Protein AF-A0A535B2F7-F1 (afdb_monomer)

Solvent-accessible surface area (backbone atoms only — not comparable to full-atom values): 10518 Å² total; per-residue (Å²): 105,46,78,44,81,42,53,58,69,93,53,62,68,63,47,52,52,52,48,38,56,46,30,74,76,33,59,31,40,34,35,66,44,34,78,45,77,69,38,25,54,51,41,33,74,76,68,76,35,71,44,61,59,60,69,60,51,52,50,50,28,62,76,38,64,30,47,74,40,91,43,72,63,56,47,48,53,49,51,50,45,62,70,77,48,76,85,54,90,53,54,21,34,39,40,38,29,45,58,66,70,63,46,49,54,51,46,51,55,34,44,77,69,72,36,36,61,53,72,52,54,70,68,48,30,52,60,46,44,76,78,54,78,56,89,94,52,38,56,45,45,52,29,30,38,73,40,76,80,36,69,73,51,32,53,50,50,53,49,53,50,68,68,35,94,70,41,38,44,78,50,76,48,86,53,79,79,84,69,78,69,81,72,78,127

Foldseek 3Di:
DAEDEEAADPDPVVVLVVLLVDLVVAAYEYEYFQQDPVRQVVSCVPVVHRRDHPVVVVVSCVVSVHHYDHDVVVRVVVVVCRVPHDPFPAQEEEEEEADVPVQVVVQVVSVVVVGHQAFFDPVLLVQLCVLAVDPPFDSGGNGHGPCLVPVVSVVSNVVSQVPTPRHRYYHYDHDDDPPDDDPDD

Nearest PDB structures (foldseek):
  8wzu-assembly1_A  TM=8.824E-01  e=8.480E-12  Nitrosopumilus maritimus SCM1
  4yb8-assembly1_A  TM=8.969E-01  e=1.048E-10  Candidatus Korarchaeum cryptofilum OPF8
  8wzu-assembly1_B  TM=8.816E-01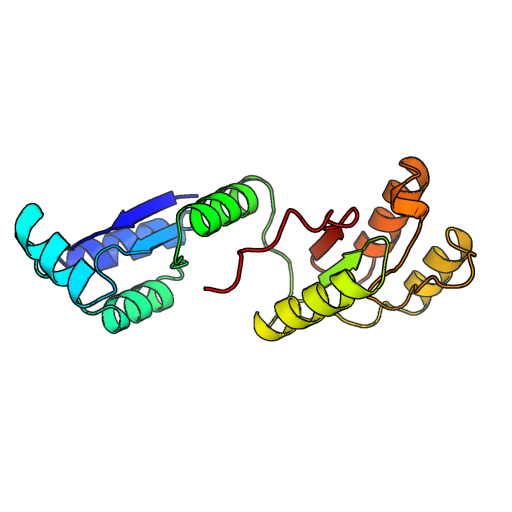  e=2.758E-10  Nitrosopumilus maritimus SCM1
  4yaj-assembly1_C  TM=8.903E-01  e=2.635E-09  Candidatus Korarchaeum cryptofilum OPF8
  7cm9-assembly2_D  TM=7.457E-01  e=4.104E-06  Psychrobacter sp.

Secondary structure (DSSP, 8-state):
-EEEEES--S-HHHHHHHHHHHHHHS-EEEEES--SHHHHHHHHHHH-S----HHHHHHHHHHHTPEEESSHHHHHHHHHHHHH-PPPSSSBEEEEESSHHHHHHHHHHHHHTT-B-PPPPHHHHHHHHHH---TT-B-SSSEE-GGGGSHHHHHHHHHHHHT-TT-SEEEEE------------

pLDDT: mean 88.32, std 14.02, range [34.91, 98.19]

Structure (mmCIF, N/CA/C/O backbone):
data_AF-A0A535B2F7-F1
#
_entry.id   AF-A0A535B2F7-F1
#
loop_
_atom_site.group_PDB
_atom_site.id
_atom_site.type_symbol
_atom_site.label_atom_id
_atom_site.label_alt_id
_atom_site.label_comp_id
_atom_site.label_asym_id
_atom_site.label_entity_id
_atom_site.label_seq_id
_atom_site.pdbx_PDB_ins_code
_atom_site.Cartn_x
_atom_site.Cartn_y
_atom_site.Cartn_z
_atom_site.occupancy
_atom_site.B_iso_or_equiv
_atom_site.auth_seq_id
_atom_site.auth_comp_id
_atom_site.auth_asym_id
_atom_site.auth_atom_id
_atom_site.pdbx_PDB_model_num
ATOM 1 N N . VAL A 1 1 ? -14.786 2.743 -0.921 1.00 95.94 1 VAL A N 1
ATOM 2 C CA . VAL A 1 1 ? -13.994 2.786 0.324 1.00 95.94 1 VAL A CA 1
ATOM 3 C C . VAL A 1 1 ? -14.823 3.403 1.445 1.00 95.94 1 VAL A C 1
ATOM 5 O O . VAL A 1 1 ? -15.702 4.209 1.148 1.00 95.94 1 VAL A O 1
ATOM 8 N N . ILE A 1 2 ? -14.605 2.977 2.687 1.00 97.88 2 ILE A N 1
ATOM 9 C CA . ILE A 1 2 ? -15.135 3.579 3.917 1.00 97.88 2 ILE A CA 1
ATOM 10 C C . ILE A 1 2 ? -13.925 3.900 4.796 1.00 97.88 2 ILE A C 1
ATOM 12 O O . ILE A 1 2 ? -13.150 2.997 5.094 1.00 97.88 2 ILE A O 1
ATOM 16 N N . CYS A 1 3 ? -13.774 5.154 5.211 1.00 98.12 3 CYS A N 1
ATOM 17 C CA . CYS A 1 3 ? -12.719 5.573 6.134 1.00 98.12 3 CYS A CA 1
ATOM 18 C C . CYS A 1 3 ? -13.352 6.035 7.446 1.00 98.12 3 CYS A C 1
ATOM 20 O O . CYS A 1 3 ? -14.329 6.786 7.419 1.00 98.12 3 CYS A O 1
ATOM 22 N N . ALA A 1 4 ? -12.818 5.594 8.583 1.00 97.19 4 ALA A N 1
ATOM 23 C CA . ALA A 1 4 ? -13.353 5.941 9.894 1.00 97.19 4 ALA A CA 1
ATOM 24 C C . ALA A 1 4 ? -12.240 6.264 10.894 1.00 97.19 4 ALA A C 1
ATOM 26 O O . ALA A 1 4 ? -11.307 5.485 11.074 1.00 97.19 4 ALA A O 1
ATOM 27 N N . TYR A 1 5 ? -12.385 7.381 11.601 1.00 96.06 5 TYR A N 1
ATOM 28 C CA . TYR A 1 5 ? -11.639 7.645 12.826 1.00 96.06 5 TYR A CA 1
ATOM 29 C C . TYR A 1 5 ? -12.471 7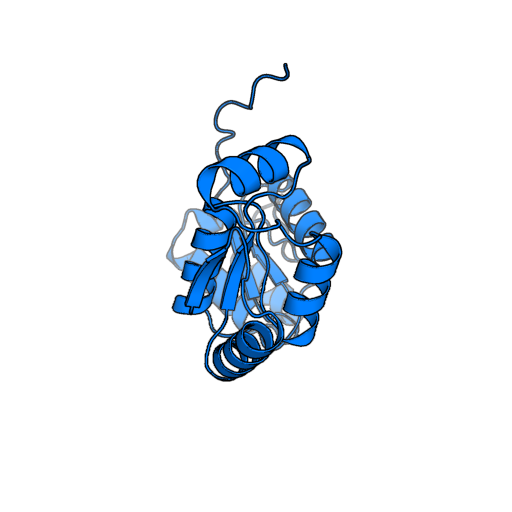.184 14.026 1.00 96.06 5 TYR A C 1
ATOM 31 O O . TYR A 1 5 ? -13.640 7.552 14.146 1.00 96.06 5 TYR A O 1
ATOM 39 N N . ILE A 1 6 ? -11.897 6.342 14.885 1.00 93.88 6 ILE A N 1
ATOM 40 C CA . ILE A 1 6 ? -12.621 5.693 15.984 1.00 93.88 6 ILE A CA 1
ATOM 41 C C . ILE A 1 6 ? -11.835 5.865 17.274 1.00 93.88 6 ILE A C 1
ATOM 43 O O . ILE A 1 6 ? -10.685 5.457 17.360 1.00 93.88 6 ILE A O 1
ATOM 47 N N . GLU A 1 7 ? -12.459 6.419 18.308 1.00 92.25 7 GLU A N 1
ATOM 48 C CA . GLU A 1 7 ? -11.824 6.607 19.621 1.00 92.25 7 GLU A CA 1
ATOM 49 C C . GLU A 1 7 ? -12.272 5.551 20.628 1.00 92.25 7 GLU A C 1
ATOM 51 O O . GLU A 1 7 ? -11.447 4.987 21.353 1.00 92.25 7 GLU A O 1
ATOM 56 N N . GLY A 1 8 ? -13.557 5.205 20.593 1.00 87.12 8 GLY A N 1
ATOM 57 C CA . GLY A 1 8 ? -14.168 4.217 21.467 1.00 87.12 8 GLY A CA 1
ATOM 58 C C . GLY A 1 8 ? -15.404 3.580 20.843 1.00 87.12 8 GLY A C 1
ATOM 59 O O . GLY A 1 8 ? -15.981 4.085 19.880 1.00 87.12 8 GLY A O 1
ATOM 60 N N . VAL A 1 9 ? -15.802 2.440 21.401 1.00 87.88 9 VAL A N 1
ATOM 61 C CA . VAL A 1 9 ? -16.940 1.639 20.944 1.00 87.88 9 VAL A CA 1
ATOM 62 C C . VAL A 1 9 ? -17.824 1.345 22.151 1.00 87.88 9 VAL A C 1
ATOM 64 O O . VAL A 1 9 ? -17.354 0.769 23.127 1.00 87.88 9 VAL A O 1
ATOM 67 N N . LYS A 1 10 ? -19.103 1.738 22.094 1.00 87.31 10 LYS A N 1
ATOM 68 C CA . LYS A 1 10 ? -20.065 1.495 23.186 1.00 87.31 10 LYS A CA 1
ATOM 69 C C . LYS A 1 10 ? -20.592 0.058 23.190 1.00 87.31 10 LYS A C 1
ATOM 71 O O . LYS A 1 10 ? -20.624 -0.580 24.233 1.00 87.31 10 LYS A O 1
ATOM 76 N N . ASP A 1 11 ? -20.987 -0.448 22.021 1.00 91.31 11 ASP A N 1
ATOM 77 C CA . ASP A 1 11 ? -21.477 -1.819 21.831 1.00 91.31 11 ASP A CA 1
ATOM 78 C C . ASP A 1 11 ? -20.538 -2.571 20.883 1.00 91.31 11 ASP A C 1
ATOM 80 O O . ASP A 1 11 ? -20.609 -2.428 19.659 1.00 91.31 11 ASP A O 1
ATOM 84 N N . GLY A 1 12 ? -19.635 -3.362 21.466 1.00 90.62 12 GLY A N 1
ATOM 85 C CA . GLY A 1 12 ? -18.620 -4.103 20.720 1.00 90.62 12 GLY A CA 1
ATOM 86 C C . GLY A 1 12 ? -19.199 -5.158 19.777 1.00 90.62 12 GLY A C 1
ATOM 87 O O . GLY A 1 12 ? -18.676 -5.342 18.679 1.00 90.62 12 GLY A O 1
ATOM 88 N N . ARG A 1 13 ? -20.301 -5.823 20.156 1.00 93.50 13 ARG A N 1
ATOM 89 C CA . ARG A 1 13 ? -20.915 -6.872 19.324 1.00 93.50 13 ARG A CA 1
ATOM 90 C C . ARG A 1 13 ? -21.558 -6.260 18.092 1.00 93.50 13 ARG A C 1
ATOM 92 O O . ARG A 1 13 ? -21.304 -6.721 16.982 1.00 93.50 13 ARG A O 1
ATOM 99 N N . ARG A 1 14 ? -22.351 -5.202 18.277 1.00 96.12 14 ARG A N 1
ATOM 100 C CA . ARG A 1 14 ? -22.970 -4.484 17.160 1.00 96.12 14 ARG A CA 1
ATOM 101 C C . ARG A 1 14 ? -21.916 -3.852 16.253 1.00 96.12 14 ARG A C 1
ATOM 103 O O . ARG A 1 14 ? -22.049 -3.925 15.036 1.00 96.12 14 ARG A O 1
ATOM 110 N N . PHE A 1 15 ? -20.859 -3.280 16.830 1.00 94.88 15 PHE A N 1
ATOM 111 C CA . PHE A 1 15 ? -19.757 -2.706 16.060 1.00 94.88 15 PHE A CA 1
ATOM 112 C C . PHE A 1 15 ? -19.028 -3.754 15.212 1.00 94.88 15 PHE A C 1
ATOM 114 O O . PHE A 1 15 ? -18.812 -3.523 14.026 1.00 94.88 15 PHE A O 1
ATOM 121 N N . PHE A 1 16 ? -18.721 -4.925 15.778 1.00 95.69 16 PHE A N 1
ATOM 122 C CA . PHE A 1 16 ? -18.125 -6.031 15.026 1.00 95.69 16 PHE A CA 1
ATOM 123 C C . PHE A 1 16 ? -19.001 -6.456 13.839 1.00 95.69 16 PHE A C 1
ATOM 125 O O . PHE A 1 16 ? -18.490 -6.622 12.733 1.00 95.69 16 PHE A O 1
ATOM 132 N N . GLN A 1 17 ? -20.319 -6.585 14.038 1.00 97.81 17 GLN A N 1
ATOM 133 C CA . GLN A 1 17 ? -21.243 -6.927 12.949 1.00 97.81 17 GLN A CA 1
ATOM 134 C C . GLN A 1 17 ? -21.257 -5.863 11.848 1.00 97.81 17 GLN A C 1
ATOM 136 O O . GLN A 1 17 ? -21.097 -6.204 10.678 1.00 97.81 17 GLN A O 1
ATOM 141 N N . ALA A 1 18 ? -21.348 -4.584 12.220 1.00 97.00 18 ALA A N 1
ATOM 142 C CA . ALA A 1 18 ? -21.337 -3.478 11.265 1.00 97.00 18 ALA A CA 1
ATOM 143 C C . ALA A 1 18 ? -20.022 -3.406 10.471 1.00 97.00 18 ALA A C 1
ATOM 145 O O . ALA A 1 18 ? -20.043 -3.251 9.253 1.00 97.00 18 ALA A O 1
ATOM 146 N N . MET A 1 19 ? -18.878 -3.569 11.142 1.00 97.12 19 MET A N 1
ATOM 147 C CA . MET A 1 19 ? -17.563 -3.617 10.496 1.00 97.12 19 MET A CA 1
ATOM 148 C C . MET A 1 19 ? -17.453 -4.794 9.523 1.00 97.12 19 MET A C 1
ATOM 150 O O . MET A 1 19 ? -16.967 -4.625 8.407 1.00 97.12 19 MET A O 1
ATOM 154 N N . ARG A 1 20 ? -17.950 -5.973 9.914 1.00 97.69 20 ARG A N 1
ATOM 155 C CA . ARG A 1 20 ? -17.962 -7.173 9.072 1.00 97.69 20 ARG A CA 1
ATOM 156 C C . ARG A 1 20 ? -18.837 -7.005 7.830 1.00 97.69 20 ARG A C 1
ATOM 158 O O . ARG A 1 20 ? -18.442 -7.425 6.748 1.00 97.69 20 ARG A O 1
ATOM 165 N N . GLU A 1 21 ? -20.017 -6.410 7.969 1.00 98.06 21 GLU A N 1
ATOM 166 C CA . GLU A 1 21 ? -20.905 -6.109 6.839 1.00 98.06 21 GLU A CA 1
ATOM 167 C C . GLU A 1 21 ? -20.294 -5.060 5.905 1.00 98.06 21 GLU A C 1
ATOM 169 O O . GLU A 1 21 ? -20.285 -5.246 4.688 1.00 98.06 21 GLU A O 1
ATOM 174 N N . ALA A 1 22 ? -19.712 -3.998 6.467 1.00 97.88 22 ALA A N 1
ATOM 175 C CA . ALA A 1 22 ? -19.042 -2.950 5.706 1.00 97.88 22 ALA A CA 1
ATOM 176 C C . ALA A 1 22 ? -17.859 -3.497 4.892 1.00 97.88 22 ALA A C 1
ATOM 178 O O . ALA A 1 22 ? -17.787 -3.248 3.688 1.00 97.88 22 ALA A O 1
ATOM 179 N N . ALA A 1 23 ? -16.983 -4.285 5.524 1.00 96.94 23 ALA A N 1
ATOM 180 C CA . ALA A 1 23 ? -15.783 -4.840 4.898 1.00 96.94 23 ALA A CA 1
ATOM 181 C C . ALA A 1 23 ? -16.085 -5.887 3.814 1.00 96.94 23 ALA A C 1
ATOM 183 O O . ALA A 1 23 ? -15.308 -6.050 2.878 1.00 96.94 23 ALA A O 1
ATOM 184 N N . ARG A 1 24 ? -17.247 -6.554 3.882 1.00 96.44 24 ARG A N 1
ATOM 185 C CA . ARG A 1 24 ? -17.738 -7.417 2.792 1.00 96.44 24 ARG A CA 1
ATOM 186 C C . ARG A 1 24 ? -18.166 -6.633 1.555 1.00 96.44 24 ARG A C 1
ATOM 188 O O . ARG A 1 24 ? -18.121 -7.175 0.457 1.00 96.44 24 ARG A O 1
ATOM 195 N N . ALA A 1 25 ? -18.620 -5.394 1.728 1.00 96.62 25 ALA A N 1
ATOM 196 C CA . ALA A 1 25 ? -19.140 -4.579 0.636 1.00 96.62 25 ALA A CA 1
ATOM 197 C C . ALA A 1 25 ? -18.081 -3.651 0.024 1.00 96.62 25 ALA A C 1
ATOM 199 O O . ALA A 1 25 ? -18.117 -3.378 -1.175 1.00 96.62 25 ALA A O 1
ATOM 200 N N . LYS A 1 26 ? -17.184 -3.092 0.844 1.00 96.12 26 LYS A N 1
ATOM 201 C CA . LYS A 1 26 ? -16.202 -2.074 0.442 1.00 96.12 26 LYS A CA 1
ATOM 202 C C . LYS A 1 26 ? -14.930 -2.205 1.286 1.00 96.12 26 LYS A C 1
ATOM 204 O O . LYS A 1 26 ? -15.039 -2.561 2.454 1.00 96.12 26 LYS A O 1
ATOM 209 N N . PRO A 1 27 ? -13.755 -1.797 0.771 1.00 96.69 27 PRO A N 1
ATOM 210 C CA . PRO A 1 27 ? -12.568 -1.631 1.606 1.00 96.69 27 PRO A CA 1
ATOM 211 C C . PRO A 1 27 ? -12.853 -0.680 2.773 1.00 96.69 27 PRO A C 1
ATOM 213 O O . PRO A 1 27 ? -13.403 0.410 2.555 1.00 96.69 27 PRO A O 1
ATOM 216 N N . VAL A 1 28 ? -12.492 -1.100 3.986 1.00 98.12 28 VAL A N 1
ATOM 217 C CA . VAL A 1 28 ? -12.661 -0.334 5.227 1.00 98.12 28 VAL A CA 1
ATOM 218 C C . VAL A 1 28 ? -11.285 0.019 5.781 1.00 98.12 28 VAL A C 1
ATOM 220 O O . VAL A 1 28 ? -10.482 -0.872 6.047 1.00 98.12 28 VAL A O 1
ATOM 223 N N . VAL A 1 29 ? -11.040 1.313 5.980 1.00 98.19 29 VAL A N 1
ATOM 224 C CA . VAL A 1 29 ? -9.812 1.858 6.566 1.00 98.19 29 VAL A CA 1
ATOM 225 C C . VAL A 1 29 ? -10.150 2.529 7.888 1.00 98.19 29 VAL A C 1
ATOM 227 O O . VAL A 1 29 ? -11.083 3.332 7.960 1.00 98.19 29 VAL A O 1
ATOM 230 N N . VAL A 1 30 ? -9.410 2.205 8.946 1.0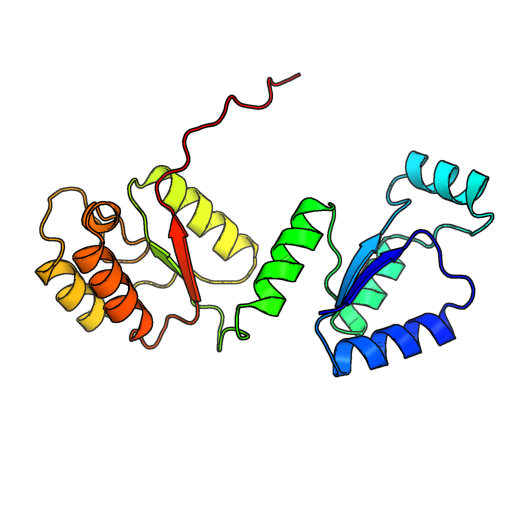0 97.56 30 VAL A N 1
ATOM 231 C CA . VAL A 1 30 ? -9.690 2.712 10.290 1.00 97.56 30 VAL A CA 1
ATOM 232 C C . VAL A 1 30 ? -8.463 3.344 10.926 1.00 97.56 30 VAL A C 1
ATOM 234 O O . VAL A 1 30 ? -7.432 2.696 11.089 1.00 97.56 30 VAL A O 1
ATOM 237 N N . LEU A 1 31 ? -8.612 4.583 11.384 1.00 96.56 31 LEU A N 1
ATOM 238 C CA . LEU A 1 31 ? -7.654 5.251 12.255 1.00 96.56 31 LEU A CA 1
ATOM 239 C C . LEU A 1 31 ? -8.152 5.182 13.705 1.00 96.56 31 LEU A C 1
ATOM 241 O O . LEU A 1 31 ? -9.177 5.766 14.053 1.00 96.56 31 LEU A O 1
ATOM 245 N N . LYS A 1 32 ? -7.433 4.460 14.569 1.00 94.44 32 LYS A N 1
ATOM 246 C CA . LYS A 1 32 ? -7.778 4.332 15.995 1.00 94.44 32 LYS A CA 1
ATOM 247 C C . LYS A 1 32 ? -7.164 5.482 16.800 1.00 94.44 32 LYS A C 1
ATOM 249 O O . LYS A 1 32 ? -5.943 5.599 16.868 1.00 94.44 32 LYS A O 1
ATOM 254 N N . GLY A 1 33 ? -7.995 6.284 17.459 1.00 92.62 33 GLY A N 1
ATOM 255 C CA . GLY A 1 33 ? -7.574 7.238 18.489 1.00 92.62 33 GLY A CA 1
ATOM 256 C C . GLY A 1 33 ? -7.272 6.545 19.821 1.00 92.62 33 GLY A C 1
ATOM 257 O O . GLY A 1 33 ? -7.696 5.415 20.051 1.00 92.62 33 GLY A O 1
ATOM 258 N N . GLY A 1 34 ? -6.535 7.191 20.727 1.00 90.81 34 GLY A N 1
ATOM 259 C CA . GLY A 1 34 ? -6.260 6.628 22.059 1.00 90.81 34 GLY A CA 1
ATOM 260 C C . GLY A 1 34 ? -5.386 5.366 22.056 1.00 90.81 34 GLY A C 1
ATOM 261 O O . GLY A 1 34 ? -5.715 4.380 22.702 1.00 90.81 34 GLY A O 1
ATOM 262 N N . ARG A 1 35 ? -4.297 5.378 21.281 1.00 89.69 35 ARG A N 1
ATOM 263 C CA . ARG A 1 35 ? -3.357 4.245 21.138 1.00 89.69 35 ARG A CA 1
ATOM 264 C C . ARG A 1 35 ? -2.279 4.190 22.217 1.00 89.69 35 ARG A C 1
ATOM 266 O O . ARG A 1 35 ? -1.678 3.149 22.443 1.00 89.69 35 ARG A O 1
ATOM 273 N N . THR A 1 36 ? -1.988 5.332 22.828 1.00 89.81 36 THR A N 1
ATOM 274 C CA . THR A 1 36 ? -0.966 5.484 23.867 1.00 89.81 36 THR A CA 1
ATOM 275 C C . THR A 1 36 ? -1.639 5.738 25.205 1.00 89.81 36 THR A C 1
ATOM 277 O O . THR A 1 36 ? -2.775 6.201 25.243 1.00 89.81 36 THR A O 1
ATOM 280 N N . ALA A 1 37 ? -0.930 5.533 26.316 1.00 88.75 37 ALA A N 1
ATOM 281 C CA . ALA A 1 37 ? -1.478 5.823 27.642 1.00 88.75 37 ALA A CA 1
ATOM 282 C C . ALA A 1 37 ? -1.999 7.270 27.763 1.00 88.75 37 ALA A C 1
ATOM 284 O O . ALA A 1 37 ? -3.056 7.503 28.347 1.00 88.75 37 ALA A O 1
ATOM 285 N N . ALA A 1 38 ? -1.288 8.244 27.183 1.00 91.94 38 ALA A N 1
ATOM 286 C CA . ALA A 1 38 ? -1.732 9.637 27.150 1.00 91.94 38 ALA A CA 1
ATOM 287 C C . ALA A 1 38 ? -2.987 9.826 26.286 1.00 91.94 38 ALA A C 1
ATOM 289 O O . ALA A 1 38 ? -3.943 10.458 26.734 1.00 91.94 38 ALA A O 1
ATOM 290 N N . GLY A 1 39 ? -3.017 9.230 25.091 1.00 91.38 39 GLY A N 1
ATOM 291 C CA . GLY A 1 39 ? -4.182 9.282 24.209 1.00 91.38 39 GLY A CA 1
ATOM 292 C C . GLY A 1 39 ? -5.412 8.612 24.822 1.00 91.38 39 GLY A C 1
ATOM 293 O O . GLY A 1 39 ? -6.505 9.153 24.731 1.00 91.38 39 GLY A O 1
ATOM 294 N N . THR A 1 40 ? -5.246 7.467 25.485 1.00 88.50 40 THR A N 1
ATOM 295 C CA . THR A 1 40 ? -6.321 6.768 26.200 1.00 88.50 40 THR A CA 1
ATOM 296 C C . THR A 1 40 ? -6.913 7.643 27.294 1.00 88.50 40 THR A C 1
ATOM 298 O O . THR A 1 40 ? -8.131 7.787 27.351 1.00 88.50 40 THR A O 1
ATOM 301 N N . ARG A 1 41 ? -6.074 8.286 28.122 1.00 89.31 41 ARG A N 1
ATOM 302 C CA . ARG A 1 41 ? -6.557 9.234 29.141 1.00 89.31 41 ARG A CA 1
ATOM 303 C C . ARG A 1 41 ? -7.338 10.386 28.516 1.00 89.31 41 ARG A C 1
ATOM 305 O O . ARG A 1 41 ? -8.393 10.737 29.033 1.00 89.31 41 ARG A O 1
ATOM 312 N N . ALA A 1 42 ? -6.841 10.939 27.409 1.00 89.94 42 ALA A N 1
ATOM 313 C CA . ALA A 1 42 ? -7.535 11.995 26.685 1.00 89.94 42 ALA A CA 1
ATOM 314 C C . ALA A 1 42 ? -8.895 11.509 26.165 1.00 89.94 42 ALA A C 1
ATOM 316 O O . ALA A 1 42 ? -9.900 12.145 26.447 1.00 89.94 42 ALA A O 1
ATOM 317 N N . VAL A 1 43 ? -8.960 10.362 25.479 1.00 88.38 43 VAL A N 1
ATOM 318 C CA . VAL A 1 43 ? -10.221 9.765 24.997 1.00 88.38 43 VAL A CA 1
ATOM 319 C C . VAL A 1 43 ? -11.208 9.552 26.141 1.00 88.38 43 VAL A C 1
ATOM 321 O O . VAL A 1 43 ? -12.370 9.938 26.022 1.00 88.38 43 VAL A O 1
ATOM 324 N N . MET A 1 44 ? -10.756 9.000 27.268 1.00 85.12 44 MET A N 1
ATOM 325 C CA . MET A 1 44 ? -11.611 8.776 28.434 1.00 85.12 44 MET A CA 1
ATOM 326 C C . MET A 1 44 ? -12.186 10.080 28.994 1.00 85.12 44 MET A C 1
ATOM 328 O O . MET A 1 44 ? -13.362 10.106 29.354 1.00 85.12 44 MET A O 1
ATOM 332 N N . SER A 1 45 ? -11.397 11.160 29.045 1.00 84.44 45 SER A N 1
ATOM 333 C CA . SER A 1 45 ? -11.850 12.430 29.621 1.00 84.44 45 SER A CA 1
ATOM 334 C C . SER A 1 45 ? -12.891 13.159 28.769 1.00 84.44 45 SER A C 1
ATOM 336 O O . SER A 1 45 ? -13.734 13.841 29.344 1.00 84.44 45 SER A O 1
ATOM 338 N N . HIS A 1 46 ? -12.867 13.021 27.435 1.00 87.25 46 HIS A N 1
ATOM 339 C CA . HIS A 1 46 ? -13.788 13.764 26.558 1.00 87.25 46 HIS A CA 1
ATOM 340 C C . HIS A 1 46 ? -14.901 12.923 25.919 1.00 87.25 46 HIS A C 1
ATOM 342 O O . HIS A 1 46 ? -15.957 13.464 25.604 1.00 87.25 46 HIS A O 1
ATOM 348 N N . THR A 1 47 ? -14.722 11.610 25.753 1.00 78.19 47 THR A N 1
ATOM 349 C CA . THR A 1 47 ? -15.773 10.737 25.188 1.00 78.19 47 THR A CA 1
ATOM 350 C C . THR A 1 47 ? -16.584 10.000 26.252 1.00 78.19 47 THR A C 1
ATOM 352 O O . THR A 1 47 ? -17.610 9.398 25.925 1.00 78.19 47 THR A O 1
ATOM 355 N N . ALA A 1 48 ? -16.105 9.986 27.505 1.00 71.62 48 ALA A N 1
ATOM 356 C CA . ALA A 1 48 ? -16.592 9.117 28.581 1.00 71.62 48 ALA A CA 1
ATOM 357 C C . ALA A 1 48 ? -16.672 7.626 28.181 1.00 71.62 48 ALA A C 1
ATOM 359 O O . ALA A 1 48 ? -17.426 6.851 28.770 1.00 71.62 48 ALA A O 1
ATOM 360 N N . SER A 1 49 ? -15.908 7.213 27.162 1.00 69.06 49 SER A N 1
ATOM 361 C CA . SER A 1 49 ? -15.813 5.826 26.719 1.00 69.06 49 SER A CA 1
ATOM 362 C C . SER A 1 49 ? -14.481 5.229 27.153 1.00 69.06 49 SER A C 1
ATOM 364 O O . SER A 1 49 ? -13.442 5.895 27.130 1.00 69.06 49 SER A O 1
ATOM 366 N N . LEU A 1 50 ? -14.505 3.962 27.569 1.00 64.31 50 LEU A N 1
ATOM 367 C CA . LEU A 1 50 ? -13.274 3.228 27.813 1.00 64.31 50 LEU A CA 1
ATOM 368 C C . LEU A 1 50 ? -12.589 3.018 26.461 1.00 64.31 50 LEU A C 1
ATOM 370 O O . LEU A 1 50 ? -13.145 2.354 25.580 1.00 64.31 50 LEU A O 1
ATOM 374 N N . ALA A 1 51 ? -11.394 3.583 26.285 1.00 65.38 51 ALA A N 1
ATOM 375 C CA . ALA A 1 51 ? -10.595 3.274 25.111 1.00 65.38 51 ALA A CA 1
ATOM 376 C C . ALA A 1 51 ? -10.237 1.782 25.183 1.00 65.38 51 ALA A C 1
ATOM 378 O O . ALA A 1 51 ? -9.474 1.358 26.051 1.00 65.38 51 ALA A O 1
ATOM 379 N N . GLY A 1 52 ? -10.847 0.977 24.312 1.00 72.50 52 GLY A N 1
ATOM 380 C CA . GLY A 1 52 ? -10.536 -0.446 24.215 1.00 72.50 52 GLY A CA 1
ATOM 381 C C . GLY A 1 52 ? -9.055 -0.663 23.897 1.00 72.50 52 GLY A C 1
ATOM 382 O O . GLY A 1 52 ? -8.427 0.195 23.270 1.00 72.50 52 GLY A O 1
ATOM 383 N N . SER A 1 53 ? -8.514 -1.807 24.326 1.00 82.38 53 SER A N 1
ATOM 384 C CA . SER A 1 53 ? -7.128 -2.194 24.036 1.00 82.38 53 SER A CA 1
ATOM 385 C C . SER A 1 53 ? -6.844 -2.125 22.533 1.00 82.38 53 SER A C 1
ATOM 387 O O . SER A 1 53 ? -7.660 -2.573 21.721 1.00 82.38 53 SER A O 1
ATOM 389 N N . LEU A 1 54 ? -5.676 -1.583 22.178 1.00 87.50 54 LEU A N 1
ATOM 390 C CA . LEU A 1 54 ? -5.217 -1.535 20.793 1.00 87.50 54 LEU A CA 1
ATOM 391 C C . LEU A 1 54 ? -5.114 -2.948 20.205 1.00 87.50 54 LEU A C 1
ATOM 393 O O . LEU A 1 54 ? -5.604 -3.171 19.107 1.00 87.50 54 LEU A O 1
ATOM 397 N N . ASP A 1 55 ? -4.618 -3.924 20.967 1.00 89.94 55 ASP A N 1
ATOM 398 C CA . ASP A 1 55 ? -4.460 -5.309 20.501 1.00 89.94 55 ASP A CA 1
ATOM 399 C C . ASP A 1 55 ? -5.800 -5.971 20.150 1.00 89.94 55 ASP A C 1
ATOM 401 O O . ASP A 1 55 ? -5.915 -6.719 19.174 1.00 89.94 55 ASP A O 1
ATOM 405 N N . VAL A 1 56 ? -6.846 -5.670 20.928 1.00 89.94 56 VAL A N 1
ATOM 406 C CA . VAL A 1 56 ? -8.211 -6.150 20.662 1.00 89.94 56 VAL A CA 1
ATOM 407 C C . VAL A 1 56 ? -8.756 -5.506 19.392 1.00 89.94 56 VAL A C 1
ATOM 409 O O . VAL A 1 56 ? -9.393 -6.177 18.580 1.00 89.94 56 VAL A O 1
ATOM 412 N N . PHE A 1 57 ? -8.490 -4.214 19.202 1.00 92.06 57 PHE A N 1
ATOM 413 C CA . PHE A 1 57 ? -8.913 -3.491 18.011 1.00 92.06 57 PHE A CA 1
ATOM 414 C C . PHE A 1 57 ? -8.200 -4.003 16.749 1.00 92.06 57 PHE A C 1
ATOM 416 O O . PHE A 1 57 ? -8.849 -4.242 15.734 1.00 92.06 57 PHE A O 1
ATOM 423 N N . ASP A 1 58 ? -6.894 -4.261 16.834 1.00 93.12 58 ASP A N 1
ATOM 424 C CA . ASP A 1 58 ? -6.085 -4.841 15.757 1.00 93.12 58 ASP A CA 1
ATOM 425 C C . ASP A 1 58 ? -6.580 -6.236 15.384 1.00 93.12 58 ASP A C 1
ATOM 427 O O . ASP A 1 58 ? -6.719 -6.563 14.205 1.00 93.12 58 ASP A O 1
ATOM 431 N N . SER A 1 59 ? -6.901 -7.048 16.392 1.00 94.50 59 SER A N 1
ATOM 432 C CA . SER A 1 59 ? -7.476 -8.379 16.195 1.00 94.50 59 SER A CA 1
ATOM 433 C C . SER A 1 59 ? -8.832 -8.306 15.491 1.00 94.50 59 SER A C 1
ATOM 435 O O . SER A 1 59 ? -9.059 -9.042 14.532 1.00 94.50 59 SER A O 1
ATOM 437 N N . LEU A 1 60 ? -9.703 -7.377 15.899 1.00 94.38 60 LEU A N 1
ATOM 438 C CA . LEU A 1 60 ? -10.989 -7.140 15.243 1.00 94.38 60 LEU A CA 1
ATOM 439 C C . LEU A 1 60 ? -10.804 -6.744 13.775 1.00 94.38 60 LEU A C 1
ATOM 441 O O . LEU A 1 60 ? -11.446 -7.339 12.914 1.00 94.38 60 LEU A O 1
ATOM 445 N N . CYS A 1 61 ? -9.920 -5.782 13.482 1.00 96.12 61 CYS A N 1
ATOM 446 C CA . CYS A 1 61 ? -9.629 -5.344 12.115 1.00 96.12 61 CYS A CA 1
ATOM 447 C C . CYS A 1 61 ? -9.174 -6.515 11.234 1.00 96.12 61 CYS A C 1
ATOM 449 O O . CYS A 1 61 ? -9.734 -6.708 10.155 1.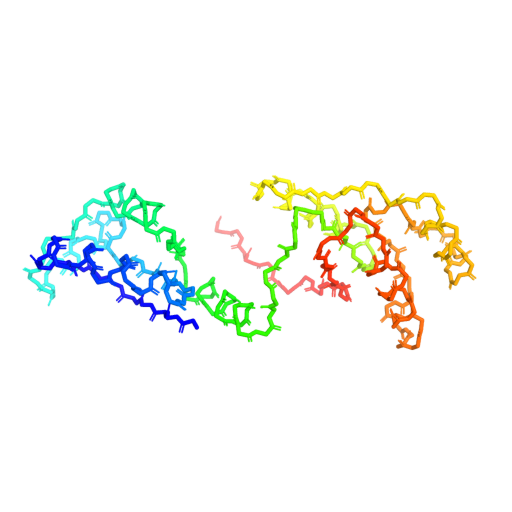00 96.12 61 CYS A O 1
ATOM 451 N N . ARG A 1 62 ? -8.248 -7.354 11.723 1.00 95.88 62 ARG A N 1
ATOM 452 C CA . ARG A 1 62 ? -7.798 -8.562 11.009 1.00 95.88 62 ARG A CA 1
ATOM 453 C C . ARG A 1 62 ? -8.938 -9.553 10.762 1.00 95.88 62 ARG A C 1
ATOM 455 O O . ARG A 1 62 ? -9.068 -10.060 9.654 1.00 95.88 62 ARG A O 1
ATOM 462 N N . GLN A 1 63 ? -9.796 -9.800 11.754 1.00 96.62 63 GLN A N 1
ATOM 463 C CA . GLN A 1 63 ? -10.923 -10.737 11.630 1.00 96.62 63 GLN A CA 1
ATOM 464 C C . GLN A 1 63 ? -11.960 -10.322 10.582 1.00 96.62 63 GLN A C 1
ATOM 466 O O . GLN A 1 63 ? -12.614 -11.185 9.996 1.00 96.62 63 GLN A O 1
ATOM 471 N N . VAL A 1 64 ? -12.150 -9.017 10.370 1.00 96.88 64 VAL A N 1
ATOM 472 C CA . VAL A 1 64 ? -13.125 -8.502 9.398 1.00 96.88 64 VAL A CA 1
ATOM 473 C C . VAL A 1 64 ? -12.498 -8.074 8.073 1.00 96.88 64 VAL A C 1
ATOM 475 O O . VAL A 1 64 ? -13.233 -7.629 7.201 1.00 96.88 64 VAL A O 1
ATOM 478 N N . ASN A 1 65 ? -11.179 -8.210 7.907 1.00 95.69 65 ASN A N 1
ATOM 479 C CA . ASN A 1 65 ? -10.430 -7.706 6.753 1.00 95.69 65 ASN A CA 1
ATOM 480 C C . ASN A 1 65 ? -10.547 -6.176 6.558 1.00 95.69 65 ASN A C 1
ATOM 482 O O . ASN A 1 65 ? -10.749 -5.679 5.451 1.00 95.69 65 ASN A O 1
ATOM 486 N N . ALA A 1 66 ? -10.452 -5.424 7.656 1.00 97.25 66 ALA A N 1
ATOM 487 C CA . ALA A 1 66 ? -10.323 -3.968 7.637 1.00 97.25 66 ALA A CA 1
ATOM 488 C C . ALA A 1 66 ? -8.861 -3.562 7.863 1.00 97.25 66 ALA A C 1
ATOM 490 O O . ALA A 1 66 ? -8.158 -4.167 8.674 1.00 97.25 66 ALA A O 1
ATOM 491 N N . VAL A 1 67 ? -8.419 -2.496 7.197 1.00 96.75 67 VAL A N 1
ATOM 492 C CA . VAL A 1 67 ? -7.046 -1.992 7.308 1.00 96.75 67 VAL A CA 1
ATOM 493 C C . VAL A 1 67 ? -6.983 -0.934 8.401 1.00 96.75 67 VAL A C 1
ATOM 495 O O . VAL A 1 67 ? -7.626 0.111 8.302 1.00 96.75 67 VAL A O 1
ATOM 498 N N . ARG A 1 68 ? -6.213 -1.187 9.462 1.00 96.31 68 ARG A N 1
ATOM 499 C CA . ARG A 1 68 ? -5.936 -0.166 10.475 1.00 96.31 68 ARG A CA 1
ATOM 500 C C . ARG A 1 68 ? -4.696 0.629 10.079 1.00 96.31 68 ARG A C 1
ATOM 502 O O . ARG A 1 68 ? -3.629 0.052 9.922 1.00 96.31 68 ARG A O 1
ATOM 509 N N . VAL A 1 69 ? -4.826 1.946 10.056 1.00 96.69 69 VAL A N 1
ATOM 510 C CA . VAL A 1 69 ? -3.731 2.889 9.795 1.00 96.69 69 VAL A CA 1
ATOM 511 C C . VAL A 1 69 ? -3.274 3.598 11.069 1.00 96.69 69 VAL A C 1
ATOM 513 O O . VAL A 1 69 ? -3.923 3.531 12.123 1.00 96.69 69 VAL A O 1
ATOM 516 N N . ASN A 1 70 ? -2.111 4.237 10.999 1.00 94.88 70 ASN A N 1
ATOM 517 C CA . ASN A 1 70 ? -1.478 4.948 12.107 1.00 94.88 70 ASN A CA 1
ATOM 518 C C . ASN A 1 70 ? -1.563 6.467 11.987 1.00 94.88 70 ASN A C 1
ATOM 520 O O . ASN A 1 70 ? -1.345 7.155 12.984 1.00 94.88 70 ASN A O 1
ATOM 524 N N . SER A 1 71 ? -1.910 6.979 10.811 1.00 96.19 71 SER A N 1
ATOM 525 C CA . SER A 1 71 ? -1.960 8.408 10.540 1.00 96.19 71 SER A CA 1
ATOM 526 C C . SER A 1 71 ? -3.108 8.764 9.594 1.00 96.19 71 SER A C 1
ATOM 528 O O . SER A 1 71 ? -3.761 7.895 9.008 1.00 96.19 71 SER A O 1
ATOM 530 N N . VAL A 1 72 ? -3.391 10.062 9.487 1.00 96.81 72 VAL A N 1
ATOM 531 C CA . VAL A 1 72 ? -4.383 10.571 8.531 1.00 96.81 72 VAL A CA 1
ATOM 532 C C . VAL A 1 72 ? -3.830 10.475 7.109 1.00 96.81 72 VAL A C 1
ATOM 534 O O . VAL A 1 72 ? -4.589 10.228 6.179 1.00 96.81 72 VAL A O 1
ATOM 537 N N . GLU A 1 73 ? -2.516 10.606 6.958 1.00 97.38 73 GLU A N 1
ATOM 538 C CA . GLU A 1 73 ? -1.777 10.465 5.709 1.00 97.38 73 GLU A CA 1
ATOM 539 C C . GLU A 1 73 ? -1.920 9.044 5.153 1.00 97.38 73 GLU A C 1
ATOM 541 O O . GLU A 1 73 ? -2.437 8.881 4.055 1.00 97.38 73 GLU A O 1
ATOM 546 N N . GLU A 1 74 ? -1.633 8.013 5.957 1.00 96.50 74 GLU A N 1
ATOM 547 C CA . GLU A 1 74 ? -1.843 6.611 5.562 1.00 96.50 74 GLU A CA 1
ATOM 548 C C . GLU A 1 74 ? -3.320 6.341 5.205 1.00 96.50 74 GLU A C 1
ATOM 550 O O . GLU A 1 74 ? -3.629 5.598 4.272 1.00 96.50 74 GLU A O 1
ATOM 555 N N . MET A 1 75 ? -4.262 6.956 5.937 1.00 97.94 75 MET A N 1
ATOM 556 C CA . MET A 1 75 ? -5.692 6.841 5.633 1.00 97.94 75 MET A CA 1
ATOM 557 C C . MET A 1 75 ? -6.038 7.449 4.270 1.00 97.94 75 MET A C 1
ATOM 559 O O . MET A 1 75 ? -6.861 6.889 3.542 1.00 97.94 75 MET A O 1
ATOM 563 N N . ALA A 1 76 ? -5.451 8.602 3.947 1.00 97.38 76 ALA A N 1
ATOM 564 C CA . ALA A 1 76 ? -5.654 9.290 2.682 1.00 97.38 76 ALA A CA 1
ATOM 565 C C . ALA A 1 76 ? -5.032 8.503 1.522 1.00 97.38 76 ALA A C 1
ATOM 567 O O . ALA A 1 76 ? -5.720 8.273 0.526 1.00 97.38 76 ALA A O 1
ATOM 568 N N . ASP A 1 77 ? -3.802 8.013 1.684 1.00 95.75 77 ASP A N 1
ATOM 569 C CA . ASP A 1 77 ? -3.099 7.203 0.684 1.00 95.75 77 ASP A CA 1
ATOM 570 C C . ASP A 1 77 ? -3.913 5.956 0.313 1.00 95.75 77 ASP A C 1
ATOM 572 O O . ASP A 1 77 ? -4.202 5.714 -0.863 1.00 95.75 77 ASP A O 1
ATOM 576 N N . LEU A 1 78 ? -4.406 5.216 1.313 1.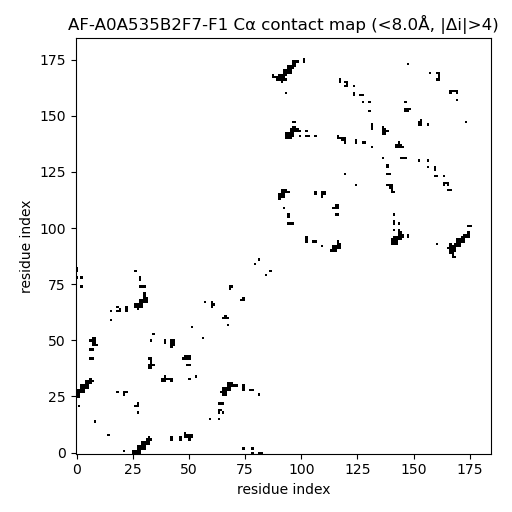00 96.25 78 LEU A N 1
ATOM 577 C CA . LEU A 1 78 ? -5.262 4.052 1.073 1.00 96.25 78 LEU A CA 1
ATOM 578 C C . LEU A 1 78 ? -6.624 4.419 0.479 1.00 96.25 78 LEU A C 1
ATOM 580 O O . LEU A 1 78 ? -7.172 3.655 -0.317 1.00 96.25 78 LEU A O 1
ATOM 584 N N . ALA A 1 79 ? -7.194 5.572 0.835 1.00 96.62 79 ALA A N 1
ATOM 585 C CA . ALA A 1 79 ? -8.448 6.022 0.239 1.00 96.62 79 ALA A CA 1
ATOM 586 C C . ALA A 1 79 ? -8.298 6.286 -1.267 1.00 96.62 79 ALA A C 1
ATOM 588 O O . ALA A 1 79 ? -9.191 5.917 -2.035 1.00 96.62 79 ALA A O 1
ATOM 589 N N . VAL A 1 80 ? -7.175 6.880 -1.690 1.00 96.38 80 VAL A N 1
ATOM 590 C CA . VAL A 1 80 ? -6.840 7.082 -3.106 1.00 96.38 80 VAL A CA 1
ATOM 591 C C . VAL A 1 80 ? -6.583 5.739 -3.787 1.00 96.38 80 VAL A C 1
ATOM 593 O O . VAL A 1 80 ? -7.220 5.457 -4.805 1.00 96.38 80 VAL A O 1
ATOM 596 N N . ALA A 1 81 ? -5.744 4.878 -3.201 1.00 94.44 81 ALA A N 1
ATOM 597 C CA . ALA A 1 81 ? -5.439 3.560 -3.754 1.00 94.44 81 ALA A CA 1
ATOM 598 C C . ALA A 1 81 ? -6.717 2.733 -3.975 1.00 94.44 81 ALA A C 1
ATOM 600 O O . ALA A 1 81 ? -7.011 2.332 -5.097 1.00 94.44 81 ALA A O 1
ATOM 601 N N . PHE A 1 82 ? -7.573 2.588 -2.958 1.00 94.94 82 PHE A N 1
ATOM 602 C CA . PHE A 1 82 ? -8.838 1.851 -3.083 1.00 94.94 82 PHE A CA 1
ATOM 603 C C . PHE A 1 82 ? -9.875 2.505 -4.001 1.00 94.94 82 PHE A C 1
ATOM 605 O O . PHE A 1 82 ? -10.880 1.871 -4.336 1.00 94.94 82 PHE A O 1
ATOM 612 N N . ARG A 1 83 ? -9.712 3.784 -4.356 1.00 95.00 83 ARG A N 1
ATOM 613 C CA . ARG A 1 83 ? -10.628 4.472 -5.269 1.00 95.00 83 ARG A CA 1
ATOM 614 C C . ARG A 1 83 ? -10.240 4.279 -6.729 1.00 95.00 83 ARG A C 1
ATOM 616 O O . ARG A 1 83 ? -11.146 4.154 -7.555 1.00 95.00 83 ARG A O 1
ATOM 623 N N . TYR A 1 84 ? -8.945 4.321 -7.023 1.00 94.56 84 TYR A N 1
ATOM 624 C CA . TYR A 1 84 ? -8.428 4.407 -8.389 1.00 94.56 84 TYR A CA 1
ATOM 625 C C . TYR A 1 84 ? -7.686 3.156 -8.852 1.00 94.56 84 TYR A C 1
ATOM 627 O O . TYR A 1 84 ? -7.495 2.990 -10.052 1.00 94.56 84 TYR A O 1
ATOM 635 N N . MET A 1 85 ? -7.300 2.270 -7.936 1.00 91.31 85 MET A N 1
ATOM 636 C CA . MET A 1 85 ? -6.625 1.020 -8.263 1.00 91.31 85 MET A CA 1
ATOM 637 C C . MET A 1 85 ? -7.578 -0.159 -8.089 1.00 91.31 85 MET A C 1
ATOM 639 O O . MET A 1 85 ? -8.397 -0.203 -7.167 1.00 91.31 85 MET A O 1
ATOM 643 N N . SER A 1 86 ? -7.452 -1.130 -8.988 1.00 88.94 86 SER A N 1
ATOM 644 C CA . SER A 1 86 ? -8.012 -2.462 -8.764 1.00 88.94 86 SER A CA 1
ATOM 645 C C . SER A 1 86 ? -7.108 -3.231 -7.805 1.00 88.94 86 SER A C 1
ATOM 647 O O . SER A 1 86 ? -5.926 -2.910 -7.677 1.00 88.94 86 SER A O 1
ATOM 649 N N . ALA A 1 87 ? -7.654 -4.242 -7.128 1.00 88.62 87 ALA A N 1
ATOM 650 C CA . ALA A 1 87 ? -6.826 -5.144 -6.337 1.00 88.62 87 ALA A CA 1
ATOM 651 C C . ALA A 1 87 ? -5.801 -5.833 -7.262 1.00 88.62 87 ALA A C 1
ATOM 653 O O . ALA A 1 87 ? -6.223 -6.377 -8.288 1.00 88.62 87 ALA A O 1
ATOM 654 N N . PRO A 1 88 ? -4.496 -5.806 -6.931 1.00 91.12 88 PRO A N 1
ATOM 655 C CA . PRO A 1 88 ? -3.494 -6.581 -7.654 1.00 91.12 88 PRO A CA 1
ATOM 656 C C . PRO A 1 88 ? -3.865 -8.068 -7.662 1.00 91.12 88 PRO A C 1
ATOM 658 O O . PRO A 1 88 ? -4.434 -8.573 -6.690 1.00 91.12 88 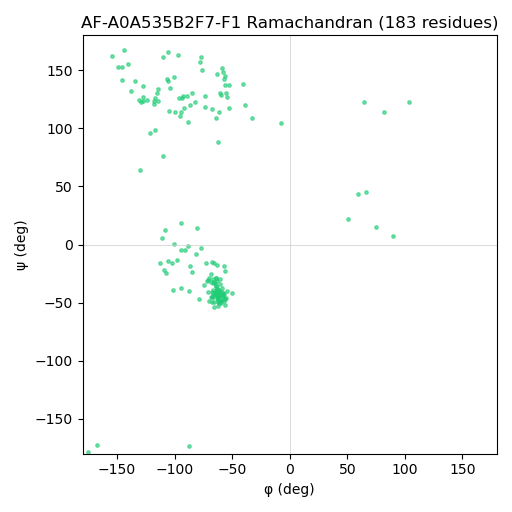PRO A O 1
ATOM 661 N N . ALA A 1 89 ? -3.556 -8.768 -8.754 1.00 92.62 89 ALA A N 1
ATOM 662 C CA . ALA A 1 89 ? -3.833 -10.202 -8.874 1.00 92.62 89 ALA A CA 1
ATOM 663 C C . ALA A 1 89 ? -2.893 -11.062 -8.005 1.00 92.62 89 ALA A C 1
ATOM 665 O O . ALA A 1 89 ? -3.204 -12.219 -7.712 1.00 92.62 89 ALA A O 1
ATOM 666 N N . GLY A 1 90 ? -1.793 -10.472 -7.542 1.00 95.88 90 GLY A N 1
ATOM 667 C CA . GLY A 1 90 ? -0.744 -11.124 -6.779 1.00 95.88 90 GLY A CA 1
ATOM 668 C C . GLY A 1 90 ? 0.228 -10.123 -6.136 1.00 95.88 90 GLY A C 1
ATOM 669 O O . GLY A 1 90 ? -0.036 -8.917 -6.116 1.00 95.88 90 GLY A O 1
ATOM 670 N N . PRO A 1 91 ? 1.325 -10.627 -5.544 1.00 96.94 91 PRO A N 1
ATOM 671 C CA . PRO A 1 91 ? 2.275 -9.831 -4.770 1.00 96.94 91 PRO A CA 1
ATOM 672 C C . PRO A 1 91 ? 3.415 -9.210 -5.595 1.00 96.94 91 PRO A C 1
ATOM 674 O O . PRO A 1 91 ? 4.269 -8.547 -5.008 1.00 96.94 91 PRO A O 1
ATOM 677 N N . GLY A 1 92 ? 3.486 -9.451 -6.908 1.00 97.94 92 GLY A N 1
ATOM 678 C CA . GLY A 1 92 ? 4.602 -9.024 -7.749 1.00 97.94 92 GLY A CA 1
ATOM 679 C C . GLY A 1 92 ? 4.598 -7.525 -8.017 1.00 97.94 92 GLY A C 1
ATOM 680 O O . GLY A 1 92 ? 3.686 -7.003 -8.655 1.00 97.94 92 GLY A O 1
ATOM 681 N N . VAL A 1 93 ? 5.638 -6.817 -7.579 1.00 98.00 93 VAL A N 1
ATOM 682 C CA . VAL A 1 93 ? 5.780 -5.372 -7.783 1.00 98.00 93 VAL A CA 1
ATOM 683 C C . VAL A 1 93 ? 7.007 -5.066 -8.634 1.00 98.00 93 VAL A C 1
ATOM 685 O O . VAL A 1 93 ? 8.131 -5.451 -8.312 1.00 98.00 93 VAL A O 1
ATOM 688 N N . ALA A 1 94 ? 6.803 -4.320 -9.717 1.00 97.06 94 ALA A N 1
ATOM 689 C CA . ALA A 1 94 ? 7.892 -3.714 -10.470 1.00 97.06 94 ALA A CA 1
ATOM 690 C C . ALA A 1 94 ? 8.163 -2.299 -9.961 1.00 97.06 94 ALA A C 1
ATOM 692 O O . ALA A 1 94 ? 7.255 -1.470 -9.927 1.00 97.06 94 ALA A O 1
ATOM 693 N N . VAL A 1 95 ? 9.415 -1.999 -9.623 1.00 95.62 95 VAL A N 1
ATOM 694 C CA . VAL A 1 95 ? 9.856 -0.641 -9.286 1.00 95.62 95 VAL A CA 1
ATOM 695 C C . VAL A 1 95 ? 10.465 0.001 -10.527 1.00 95.62 95 VAL A C 1
ATOM 697 O O . VAL A 1 95 ? 11.383 -0.556 -11.123 1.00 95.62 95 VAL A O 1
ATOM 700 N N . VAL A 1 96 ? 9.976 1.179 -10.911 1.00 93.56 96 VAL A N 1
ATOM 701 C CA . VAL A 1 96 ? 10.438 1.935 -12.083 1.00 93.56 96 VAL A CA 1
ATOM 702 C C . VAL A 1 96 ? 10.795 3.350 -11.661 1.00 93.56 96 VAL A C 1
ATOM 704 O O . VAL A 1 96 ? 9.951 4.079 -11.144 1.00 93.56 96 VAL A O 1
ATOM 707 N N . GLY A 1 97 ? 12.025 3.775 -11.917 1.00 89.38 97 GLY A N 1
ATOM 708 C CA . GLY A 1 97 ? 12.417 5.150 -11.639 1.00 89.38 97 GLY A CA 1
ATOM 709 C C . GLY A 1 97 ? 13.820 5.491 -12.108 1.00 89.38 97 GLY A C 1
ATOM 710 O O . GLY A 1 97 ? 14.506 4.661 -12.697 1.00 89.38 97 GLY A O 1
ATOM 711 N N . GLY A 1 98 ? 14.229 6.731 -11.854 1.00 80.88 98 GLY A N 1
ATOM 712 C CA . GLY A 1 98 ? 15.569 7.224 -12.161 1.00 80.88 98 GLY A CA 1
ATOM 713 C C . GLY A 1 98 ? 16.394 7.340 -10.886 1.00 80.88 98 GLY A C 1
ATOM 714 O O . GLY A 1 98 ? 16.077 8.158 -10.020 1.00 80.88 98 GLY A O 1
ATOM 715 N N . GLY A 1 99 ? 17.450 6.534 -10.775 1.00 74.69 99 GLY A N 1
ATOM 716 C CA . GLY A 1 99 ? 18.390 6.544 -9.654 1.00 74.69 99 GLY A CA 1
ATOM 717 C C . GLY A 1 99 ? 18.196 5.393 -8.660 1.00 74.69 99 GLY A C 1
ATOM 718 O O . GLY A 1 99 ? 17.148 5.247 -8.029 1.00 74.69 99 GLY A O 1
ATOM 719 N N . GLY A 1 100 ? 19.263 4.614 -8.459 1.00 75.44 100 GLY A N 1
ATOM 720 C CA . GLY A 1 100 ? 19.239 3.368 -7.686 1.00 75.44 100 GLY A CA 1
ATOM 721 C C . GLY A 1 100 ? 18.910 3.477 -6.191 1.00 75.44 100 GLY A C 1
ATOM 722 O O . GLY A 1 100 ? 18.337 2.543 -5.646 1.00 75.44 100 GLY A O 1
ATOM 723 N N . GLY A 1 101 ? 19.210 4.592 -5.512 1.00 84.94 101 GLY A N 1
ATOM 724 C CA . GLY A 1 101 ? 19.020 4.698 -4.054 1.00 84.94 101 GLY A CA 1
ATOM 725 C C . GLY A 1 101 ? 17.562 4.528 -3.607 1.00 84.94 101 GLY A C 1
ATOM 726 O O . GLY A 1 101 ? 17.274 3.731 -2.722 1.00 84.94 101 GLY A O 1
ATOM 727 N N . PHE A 1 102 ? 16.625 5.227 -4.254 1.00 84.94 102 PHE A N 1
ATOM 728 C CA . PHE A 1 102 ? 15.192 5.103 -3.950 1.00 84.94 102 PHE A CA 1
ATOM 729 C C . PHE A 1 102 ? 14.626 3.749 -4.352 1.00 84.94 102 PHE A C 1
ATOM 731 O O . PHE A 1 102 ? 13.735 3.234 -3.688 1.00 84.94 102 PHE A O 1
ATOM 738 N N . SER A 1 103 ? 15.161 3.171 -5.421 1.00 90.06 103 SER A N 1
ATOM 739 C CA . SER A 1 103 ? 14.781 1.840 -5.864 1.00 90.06 103 SER A CA 1
ATOM 740 C C . SER A 1 103 ? 15.175 0.757 -4.855 1.00 90.06 103 SER A C 1
ATOM 742 O O . SER A 1 103 ? 14.435 -0.210 -4.715 1.00 90.06 103 SER A O 1
ATOM 744 N N . VAL A 1 104 ? 16.283 0.938 -4.122 1.00 91.12 104 VAL A N 1
ATOM 745 C CA . VAL A 1 104 ? 16.652 0.069 -2.990 1.00 91.12 104 VAL A CA 1
ATOM 746 C C . VAL A 1 104 ? 15.637 0.214 -1.858 1.00 91.12 104 VAL A C 1
ATOM 748 O O . VAL A 1 104 ? 15.018 -0.774 -1.492 1.00 91.12 104 VAL A O 1
ATOM 751 N N . PHE A 1 105 ? 15.377 1.440 -1.387 1.00 91.75 105 P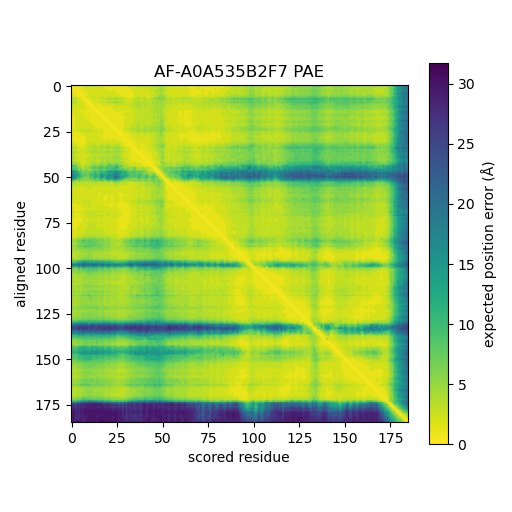HE A N 1
ATOM 752 C CA . PHE A 1 105 ? 14.387 1.669 -0.323 1.00 91.75 105 PHE A CA 1
ATOM 753 C C . PHE A 1 105 ? 12.996 1.135 -0.680 1.00 91.75 105 PHE A C 1
ATOM 755 O O . PHE A 1 105 ? 12.337 0.526 0.151 1.00 91.75 105 PHE A O 1
ATOM 762 N N . ALA A 1 106 ? 12.545 1.351 -1.916 1.00 92.94 106 ALA A N 1
ATOM 763 C CA . ALA A 1 106 ? 11.263 0.834 -2.371 1.00 92.94 106 ALA A CA 1
ATOM 764 C C . ALA A 1 106 ? 11.242 -0.700 -2.370 1.00 92.94 106 ALA A C 1
ATOM 766 O O . ALA A 1 106 ? 10.242 -1.281 -1.969 1.00 92.94 106 ALA A O 1
ATOM 767 N N . ALA A 1 107 ? 12.324 -1.353 -2.806 1.00 93.56 107 ALA A N 1
ATOM 768 C CA . ALA A 1 107 ? 12.418 -2.808 -2.783 1.00 93.56 107 ALA A CA 1
ATOM 769 C C . ALA A 1 107 ? 12.394 -3.368 -1.350 1.00 93.56 107 ALA A C 1
ATOM 771 O O . ALA A 1 107 ? 11.689 -4.348 -1.123 1.00 93.56 107 ALA A O 1
ATOM 772 N N . ASP A 1 108 ? 13.086 -2.723 -0.405 1.00 94.94 108 ASP A N 1
ATOM 773 C CA . ASP A 1 108 ? 13.073 -3.106 1.013 1.00 94.94 108 ASP A CA 1
ATOM 774 C C . ASP A 1 108 ? 11.652 -2.986 1.605 1.00 94.94 108 ASP A C 1
ATOM 776 O O . ASP A 1 108 ? 11.133 -3.944 2.170 1.00 94.94 108 ASP A O 1
ATOM 780 N N . GLU A 1 109 ? 10.968 -1.854 1.394 1.00 95.00 109 GLU A N 1
ATOM 781 C CA . GLU A 1 109 ? 9.595 -1.636 1.889 1.00 95.00 109 GLU A CA 1
ATOM 782 C C . GLU A 1 109 ? 8.568 -2.591 1.249 1.00 95.00 109 GLU A C 1
ATOM 784 O O . GLU A 1 109 ? 7.597 -2.993 1.891 1.00 95.00 109 GLU A O 1
ATOM 789 N N . ILE A 1 110 ? 8.763 -2.971 -0.020 1.00 95.50 110 ILE A N 1
ATOM 790 C CA . ILE A 1 110 ? 7.933 -3.977 -0.704 1.00 95.50 110 ILE A CA 1
ATOM 791 C C . ILE A 1 110 ? 8.075 -5.338 -0.009 1.00 95.50 110 ILE A C 1
ATOM 793 O O . ILE A 1 110 ? 7.062 -5.995 0.243 1.00 95.50 110 ILE A O 1
ATOM 797 N N . ASP A 1 111 ? 9.304 -5.752 0.305 1.00 94.25 111 ASP A N 1
ATOM 798 C CA . ASP A 1 111 ? 9.574 -7.035 0.964 1.00 94.25 111 ASP A CA 1
ATOM 799 C C . ASP A 1 111 ? 9.038 -7.045 2.407 1.00 94.25 111 ASP A C 1
ATOM 801 O O . ASP A 1 111 ? 8.307 -7.960 2.793 1.00 94.25 111 ASP A O 1
ATOM 805 N N . ASP A 1 112 ? 9.272 -5.969 3.169 1.00 95.31 112 ASP A N 1
ATOM 806 C CA . ASP A 1 112 ? 8.749 -5.792 4.532 1.00 95.31 112 ASP A CA 1
ATOM 807 C C . ASP A 1 112 ? 7.207 -5.801 4.582 1.00 95.31 112 ASP A C 1
ATOM 809 O O . ASP A 1 112 ? 6.602 -6.245 5.565 1.00 95.31 112 ASP A O 1
ATOM 813 N N . ALA A 1 113 ? 6.546 -5.358 3.506 1.00 91.69 113 ALA A N 1
ATOM 814 C CA . ALA A 1 113 ? 5.093 -5.416 3.356 1.00 91.69 113 ALA A CA 1
ATOM 815 C C . ALA A 1 113 ? 4.556 -6.816 2.987 1.00 91.69 113 ALA A C 1
ATOM 817 O O . ALA A 1 113 ? 3.337 -6.997 2.894 1.00 91.69 113 ALA A O 1
ATOM 818 N N . GLY A 1 114 ? 5.427 -7.810 2.776 1.00 94.06 114 GLY A N 1
ATOM 819 C CA . GLY A 1 114 ? 5.061 -9.161 2.338 1.00 94.06 114 GLY A CA 1
ATOM 820 C C . GLY A 1 114 ? 4.679 -9.257 0.857 1.00 94.06 114 GLY A C 1
ATOM 821 O O . GLY A 1 114 ? 4.057 -10.241 0.443 1.00 94.06 114 GLY A O 1
ATOM 822 N N . LEU A 1 115 ? 5.013 -8.233 0.069 1.00 96.25 115 LEU A N 1
ATOM 823 C CA . LEU A 1 115 ? 4.987 -8.273 -1.392 1.00 96.25 115 LEU A CA 1
ATOM 824 C C . LEU A 1 115 ? 6.343 -8.798 -1.893 1.00 96.25 115 LEU A C 1
ATOM 826 O O . LEU A 1 115 ? 7.171 -9.246 -1.106 1.00 96.25 115 LEU A O 1
ATOM 830 N N . ASN A 1 116 ? 6.586 -8.798 -3.202 1.00 96.62 116 ASN A N 1
ATOM 831 C CA . ASN A 1 116 ? 7.920 -9.096 -3.714 1.00 96.62 116 ASN A CA 1
ATOM 832 C C . ASN A 1 116 ? 8.304 -8.209 -4.898 1.00 96.62 116 ASN A C 1
ATOM 834 O O . ASN A 1 116 ? 7.455 -7.690 -5.618 1.00 96.62 116 ASN A O 1
ATOM 838 N N . CYS A 1 117 ? 9.613 -8.045 -5.087 1.00 96.62 117 CYS A N 1
ATOM 839 C CA . CYS A 1 117 ? 10.219 -7.323 -6.203 1.00 96.62 117 CYS A CA 1
ATOM 840 C C . CYS A 1 117 ? 10.920 -8.343 -7.122 1.00 96.62 117 CYS A C 1
ATOM 842 O O . CYS A 1 117 ? 12.137 -8.534 -7.029 1.00 96.62 117 CYS A O 1
ATOM 844 N N . PRO A 1 118 ? 10.170 -9.108 -7.943 1.00 97.06 118 PRO A N 1
ATOM 845 C CA . PRO A 1 118 ? 10.723 -10.264 -8.627 1.00 97.06 118 PRO A CA 1
ATOM 846 C C . PRO A 1 118 ? 11.578 -9.825 -9.812 1.00 97.06 118 PRO A C 1
ATOM 848 O O . PRO A 1 118 ? 11.298 -8.818 -10.466 1.00 97.06 118 PRO A O 1
ATOM 851 N N . VAL A 1 119 ? 12.595 -10.625 -10.136 1.00 97.25 119 VAL A N 1
ATOM 852 C CA . VAL A 1 119 ? 13.384 -10.409 -11.353 1.00 97.25 119 VAL A CA 1
ATOM 853 C C . VAL A 1 119 ? 12.463 -10.506 -12.570 1.00 97.25 119 VAL A C 1
ATOM 855 O O . VAL A 1 119 ? 11.711 -11.474 -12.706 1.00 97.25 119 VAL A O 1
ATOM 858 N N . LEU A 1 120 ? 12.534 -9.525 -13.470 1.00 97.50 120 LEU A N 1
ATOM 859 C CA . LEU A 1 120 ? 11.705 -9.511 -14.674 1.00 97.50 120 LEU A CA 1
ATOM 860 C C . LEU A 1 120 ? 12.019 -10.706 -15.589 1.00 97.50 120 LEU A C 1
ATOM 862 O O . LEU A 1 120 ? 13.180 -11.116 -15.691 1.00 97.50 120 LEU A O 1
ATOM 866 N N . PRO A 1 121 ? 11.027 -11.244 -16.313 1.00 97.50 121 PRO A N 1
ATOM 867 C CA . PRO A 1 121 ? 11.228 -12.299 -17.294 1.00 97.50 121 PRO A CA 1
ATOM 868 C C . PRO A 1 121 ? 12.224 -11.883 -18.385 1.00 97.50 121 PRO A C 1
ATOM 870 O O . PRO A 1 121 ? 12.321 -10.713 -18.757 1.00 97.50 121 PRO A O 1
ATOM 873 N N . GLN A 1 122 ? 12.988 -12.836 -18.929 1.00 96.12 122 GLN A N 1
ATOM 874 C CA . GLN A 1 122 ? 14.053 -12.524 -19.898 1.00 96.12 122 GLN A CA 1
ATOM 875 C C . GLN A 1 122 ? 13.536 -11.841 -21.174 1.00 96.12 122 GLN A C 1
ATOM 877 O O . GLN A 1 122 ? 14.236 -11.020 -21.760 1.00 96.12 122 GLN A O 1
ATOM 882 N N . ASN A 1 123 ? 12.330 -12.183 -21.632 1.00 96.00 123 ASN A N 1
ATOM 883 C CA . ASN A 1 123 ? 11.655 -11.498 -22.740 1.00 96.00 123 ASN A CA 1
ATOM 884 C C . ASN A 1 123 ? 11.368 -10.028 -22.404 1.00 96.00 123 ASN A C 1
ATOM 886 O O . ASN A 1 123 ? 11.688 -9.167 -23.219 1.00 96.00 123 ASN A O 1
ATOM 890 N N . THR A 1 124 ? 10.862 -9.736 -21.204 1.00 96.56 124 THR A N 1
ATOM 891 C CA . THR A 1 124 ? 10.633 -8.364 -20.730 1.00 96.56 124 THR A CA 1
ATOM 892 C C . THR A 1 124 ? 11.944 -7.588 -20.633 1.00 96.56 124 THR A C 1
ATOM 894 O O . THR A 1 124 ? 12.036 -6.475 -21.142 1.00 96.56 124 THR A O 1
ATOM 897 N N . GLN A 1 125 ? 12.996 -8.191 -20.064 1.00 95.06 125 GLN A N 1
ATOM 898 C CA . GLN A 1 125 ? 14.322 -7.565 -19.993 1.00 95.06 125 GLN A CA 1
ATOM 899 C C . GLN A 1 125 ? 14.863 -7.211 -21.385 1.00 95.06 125 GLN A C 1
ATOM 901 O O . GLN A 1 125 ? 15.360 -6.105 -21.578 1.00 95.06 125 GLN A O 1
ATOM 906 N N . ARG A 1 126 ? 14.726 -8.117 -22.367 1.00 93.69 126 ARG A N 1
ATOM 907 C CA . ARG A 1 126 ? 15.141 -7.871 -23.760 1.00 93.69 126 ARG A CA 1
ATOM 908 C C . ARG A 1 126 ? 14.386 -6.698 -24.385 1.00 93.69 126 ARG A C 1
ATOM 910 O O . ARG A 1 126 ? 15.029 -5.800 -24.916 1.00 93.69 126 ARG A O 1
ATOM 917 N N . ALA A 1 127 ? 13.059 -6.672 -24.259 1.00 93.56 127 ALA A N 1
ATOM 918 C CA . ALA A 1 127 ? 12.234 -5.581 -24.780 1.00 93.56 127 ALA A CA 1
ATOM 919 C C . ALA A 1 127 ? 12.587 -4.226 -24.137 1.00 93.56 127 ALA A C 1
ATOM 921 O O . ALA A 1 127 ? 12.661 -3.208 -24.821 1.00 93.56 127 ALA A O 1
ATOM 922 N N . LEU A 1 128 ? 12.875 -4.208 -22.830 1.00 92.50 128 LEU A N 1
ATOM 923 C CA . LEU A 1 128 ? 13.332 -3.000 -22.136 1.00 92.50 128 LEU A CA 1
ATOM 924 C C . LEU A 1 128 ? 14.718 -2.538 -22.611 1.00 92.50 128 LEU A C 1
ATOM 926 O O . LEU A 1 128 ? 14.949 -1.337 -22.754 1.00 92.50 128 LEU A O 1
ATOM 930 N N . SER A 1 129 ? 15.646 -3.463 -22.874 1.00 89.69 129 SER A N 1
ATOM 931 C CA . SER A 1 129 ? 16.989 -3.123 -23.363 1.00 89.69 129 SER A CA 1
ATOM 932 C C . SER A 1 129 ? 16.982 -2.456 -24.742 1.00 89.69 129 SER A C 1
ATOM 934 O O . SER A 1 129 ? 17.859 -1.638 -25.012 1.00 89.69 129 SER A O 1
ATOM 936 N N . GLU A 1 130 ? 16.000 -2.751 -25.596 1.00 88.50 130 GLU A N 1
ATOM 937 C CA . GLU A 1 130 ? 15.869 -2.123 -26.920 1.00 88.50 130 GLU A CA 1
ATOM 938 C C . GLU A 1 130 ? 15.536 -0.626 -26.836 1.00 88.50 130 GLU A C 1
ATOM 940 O O . GLU A 1 130 ? 15.948 0.153 -27.695 1.00 88.50 130 GLU A O 1
ATOM 945 N N . ILE A 1 131 ? 14.829 -0.207 -25.782 1.00 82.62 131 ILE A N 1
ATOM 946 C CA . ILE A 1 131 ? 14.363 1.178 -25.610 1.00 82.62 131 ILE A CA 1
ATOM 947 C C . ILE A 1 131 ? 15.200 1.985 -24.616 1.00 82.62 131 ILE A C 1
ATOM 949 O O . ILE A 1 131 ? 15.133 3.216 -24.610 1.00 82.62 131 ILE A O 1
ATOM 953 N N . ASN A 1 132 ? 16.005 1.308 -23.792 1.00 72.81 132 ASN A N 1
ATOM 954 C CA . ASN A 1 132 ? 16.821 1.923 -22.749 1.00 72.81 132 ASN A CA 1
ATOM 955 C C . ASN A 1 132 ? 18.294 1.451 -22.795 1.00 72.81 132 ASN A C 1
ATOM 957 O O . ASN A 1 132 ? 18.766 0.819 -21.851 1.00 72.81 132 ASN A O 1
ATOM 961 N N . PRO A 1 133 ? 19.053 1.749 -23.868 1.00 62.12 133 PRO A N 1
ATOM 962 C CA . PRO A 1 133 ? 20.399 1.202 -24.086 1.00 62.12 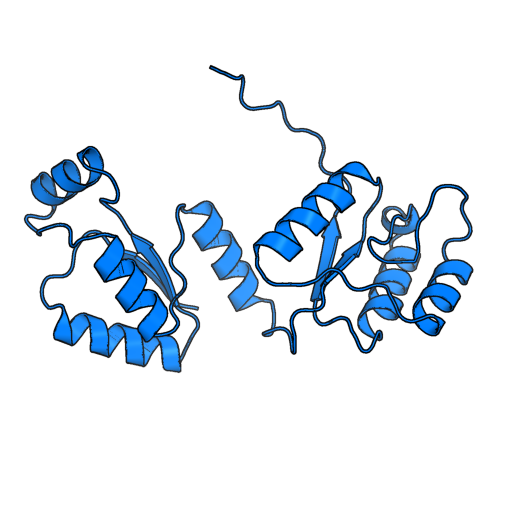133 PRO A CA 1
ATOM 963 C C . PRO A 1 133 ? 21.515 1.921 -23.300 1.00 62.12 133 PRO A C 1
ATOM 965 O O . PRO A 1 133 ? 22.694 1.787 -23.627 1.00 62.12 133 PRO A O 1
ATOM 968 N N . VAL A 1 134 ? 21.181 2.742 -22.301 1.00 64.50 134 VAL A N 1
ATOM 969 C CA . VAL A 1 134 ? 22.149 3.654 -21.672 1.00 64.50 134 VAL A CA 1
ATOM 970 C C . VAL A 1 134 ? 22.939 2.942 -20.572 1.00 64.50 134 VAL A C 1
ATOM 972 O O . VAL A 1 134 ? 22.364 2.311 -19.686 1.00 64.50 134 VAL A O 1
ATOM 975 N N . ALA A 1 135 ? 24.269 3.061 -20.601 1.00 61.78 135 ALA A N 1
ATOM 976 C CA . ALA A 1 135 ? 25.143 2.547 -19.546 1.00 61.78 135 ALA A CA 1
ATOM 977 C C . ALA A 1 135 ? 24.760 3.125 -18.168 1.00 61.78 135 ALA A C 1
ATOM 979 O O . ALA A 1 135 ? 24.501 4.320 -18.045 1.00 61.78 135 ALA A O 1
ATOM 980 N N . GLY A 1 136 ? 24.741 2.278 -17.133 1.00 63.28 136 GLY A N 1
ATOM 981 C CA . GLY A 1 136 ? 24.328 2.664 -15.776 1.00 63.28 136 GLY A CA 1
ATOM 982 C C . GLY A 1 136 ? 22.831 2.504 -15.482 1.00 63.28 136 GLY A C 1
ATOM 983 O O . GLY A 1 136 ? 22.391 2.911 -14.414 1.00 63.28 136 GLY A O 1
ATOM 984 N N . THR A 1 137 ? 22.063 1.901 -16.394 1.00 78.25 137 THR A N 1
ATOM 985 C CA . THR A 1 137 ? 20.651 1.529 -16.195 1.00 78.25 137 THR A CA 1
ATOM 986 C C . THR A 1 137 ? 20.500 0.057 -15.790 1.00 78.25 137 THR A C 1
ATOM 988 O O . THR A 1 137 ? 21.417 -0.751 -15.960 1.00 78.25 137 THR A O 1
ATOM 991 N N . SER A 1 138 ? 19.334 -0.308 -15.254 1.00 87.25 138 SER A N 1
ATOM 992 C CA . SER A 1 138 ? 18.973 -1.690 -14.912 1.00 87.25 138 SER A CA 1
ATOM 993 C C . SER A 1 138 ? 17.636 -2.046 -15.547 1.00 87.25 138 SER A C 1
ATOM 995 O O . SER A 1 138 ? 16.687 -1.273 -15.467 1.00 87.25 138 SER A O 1
ATOM 997 N N . VAL A 1 139 ? 17.544 -3.245 -16.127 1.00 91.06 139 VAL A N 1
ATOM 998 C CA . VAL A 1 139 ? 16.295 -3.806 -16.674 1.00 91.06 139 VAL A CA 1
ATOM 999 C C . VAL A 1 139 ? 15.772 -4.995 -15.862 1.00 91.06 139 VAL A C 1
ATOM 1001 O O . VAL A 1 139 ? 14.818 -5.636 -16.280 1.00 91.06 139 VAL A O 1
ATOM 1004 N N . ARG A 1 140 ? 16.392 -5.329 -14.719 1.00 91.31 140 ARG A N 1
ATOM 1005 C CA . ARG A 1 140 ? 16.106 -6.578 -13.982 1.00 91.31 140 ARG A CA 1
ATOM 1006 C C . ARG A 1 140 ? 14.945 -6.493 -12.987 1.00 91.31 140 ARG A C 1
ATOM 1008 O O . ARG A 1 140 ? 14.415 -7.548 -12.673 1.00 91.31 140 ARG A O 1
ATOM 1015 N N . ASN A 1 141 ? 14.529 -5.295 -12.572 1.00 94.31 141 ASN A N 1
ATOM 1016 C CA . ASN A 1 141 ? 13.736 -4.983 -11.368 1.00 94.31 141 ASN A CA 1
ATOM 1017 C C . ASN A 1 141 ? 14.600 -4.907 -10.093 1.00 94.31 141 ASN A C 1
ATOM 1019 O O . ASN A 1 141 ? 15.184 -5.917 -9.698 1.00 94.31 141 ASN A O 1
ATOM 1023 N N . PRO A 1 142 ? 14.724 -3.723 -9.471 1.00 94.25 142 PRO A N 1
ATOM 1024 C CA . PRO A 1 142 ? 14.213 -2.433 -9.941 1.00 94.25 142 PRO A CA 1
ATOM 1025 C C . PRO A 1 142 ? 14.718 -2.030 -11.336 1.00 94.25 142 PRO A C 1
ATOM 1027 O O . PRO A 1 142 ? 15.855 -2.325 -11.725 1.00 94.25 142 PRO A O 1
ATOM 1030 N N . VAL A 1 143 ? 13.835 -1.405 -12.113 1.00 92.62 143 VAL A N 1
ATOM 1031 C CA . VAL A 1 143 ? 14.128 -0.844 -13.433 1.00 92.62 143 VAL A CA 1
ATOM 1032 C C . VAL A 1 143 ? 14.619 0.587 -13.235 1.00 92.62 143 VAL A C 1
ATOM 1034 O O . VAL A 1 143 ? 13.838 1.483 -12.913 1.00 92.62 143 VAL A O 1
ATOM 1037 N N . ASP A 1 144 ? 15.927 0.779 -13.406 1.00 88.44 144 ASP A N 1
ATOM 1038 C CA . ASP A 1 144 ? 16.572 2.094 -13.350 1.00 88.44 144 ASP A CA 1
ATOM 1039 C C . ASP A 1 144 ? 16.683 2.638 -14.772 1.00 88.44 144 ASP A C 1
ATOM 1041 O O . ASP A 1 144 ? 17.359 2.042 -15.615 1.00 88.44 144 ASP A O 1
ATOM 1045 N N . THR A 1 145 ? 15.976 3.723 -15.069 1.00 85.50 145 THR A N 1
ATOM 1046 C CA . THR A 1 145 ? 15.874 4.258 -16.425 1.00 85.50 145 THR A CA 1
ATOM 1047 C C . THR A 1 145 ? 15.788 5.776 -16.450 1.00 85.50 145 THR A C 1
ATOM 1049 O O . THR A 1 145 ? 15.086 6.395 -15.655 1.00 85.50 145 THR A O 1
ATOM 1052 N N . ILE A 1 146 ? 16.450 6.390 -17.434 1.00 81.69 146 ILE A N 1
ATOM 1053 C CA . ILE A 1 146 ? 16.273 7.815 -17.746 1.00 81.69 146 ILE A CA 1
ATOM 1054 C C . ILE A 1 146 ? 15.033 8.073 -18.616 1.00 81.69 146 ILE A C 1
ATOM 1056 O O . ILE A 1 146 ? 14.641 9.226 -18.789 1.00 81.69 146 ILE A O 1
ATOM 1060 N N . ALA A 1 147 ? 14.378 7.017 -19.122 1.00 81.12 147 ALA A N 1
ATOM 1061 C CA . ALA A 1 147 ? 13.135 7.113 -19.889 1.00 81.12 147 ALA A CA 1
ATOM 1062 C C . ALA A 1 147 ? 12.016 7.820 -19.111 1.00 81.12 147 ALA A C 1
ATOM 1064 O O . ALA A 1 147 ? 11.085 8.336 -19.721 1.00 81.12 147 ALA A O 1
ATOM 1065 N N . ILE A 1 148 ? 12.131 7.912 -17.780 1.00 79.31 148 ILE A N 1
ATOM 1066 C CA . ILE A 1 148 ? 11.219 8.680 -16.928 1.00 79.31 148 ILE A CA 1
ATOM 1067 C C . ILE A 1 148 ? 11.095 10.159 -17.323 1.00 79.31 148 ILE A C 1
ATOM 1069 O O . ILE A 1 148 ? 10.093 10.783 -16.988 1.00 79.31 148 ILE A O 1
ATOM 1073 N N . PHE A 1 149 ? 12.087 10.715 -18.028 1.00 82.00 149 PHE A N 1
ATOM 1074 C CA . PHE A 1 149 ? 12.090 12.104 -18.495 1.00 82.00 149 PHE A CA 1
ATOM 1075 C C . PHE A 1 149 ? 11.558 12.265 -19.927 1.00 82.00 149 PHE A C 1
ATOM 1077 O O . PHE A 1 149 ? 11.412 13.386 -20.409 1.00 82.00 149 PHE A O 1
ATOM 1084 N N . GLU A 1 150 ? 11.244 11.162 -20.609 1.00 87.25 150 GLU A N 1
ATOM 1085 C CA . GLU A 1 150 ? 10.749 11.137 -21.984 1.00 87.25 150 GLU A CA 1
ATOM 1086 C C . GLU A 1 150 ? 9.377 10.443 -22.013 1.00 87.25 150 GLU A C 1
ATOM 1088 O O . GLU A 1 150 ? 9.323 9.214 -22.097 1.00 87.25 150 GLU A O 1
ATOM 1093 N N . PRO A 1 151 ? 8.250 11.186 -21.968 1.00 88.38 151 PRO A N 1
ATOM 1094 C CA . PRO A 1 151 ? 6.920 10.598 -21.789 1.00 88.38 151 PRO A CA 1
ATOM 1095 C C . PRO A 1 151 ? 6.583 9.423 -22.726 1.00 88.38 151 PRO A C 1
ATOM 1097 O O . PRO A 1 151 ? 6.078 8.419 -22.225 1.00 88.38 151 PRO A O 1
ATOM 1100 N N . PRO A 1 152 ? 6.917 9.456 -24.035 1.00 91.06 152 PRO A N 1
ATOM 1101 C CA . PRO A 1 152 ? 6.677 8.309 -24.913 1.00 91.06 152 PRO A CA 1
ATOM 1102 C C . PRO A 1 152 ? 7.470 7.056 -24.514 1.00 91.06 152 PRO A C 1
ATOM 1104 O O . PRO A 1 152 ? 6.947 5.944 -24.573 1.00 91.06 152 PRO A O 1
ATOM 1107 N N . LYS A 1 153 ? 8.724 7.216 -24.068 1.00 88.81 153 LYS A N 1
ATOM 1108 C CA . LYS A 1 153 ? 9.549 6.088 -23.612 1.00 88.81 153 LYS A CA 1
ATOM 1109 C C . LYS A 1 153 ? 9.103 5.576 -22.247 1.00 88.81 153 LYS A C 1
ATOM 1111 O O . LYS A 1 153 ? 9.162 4.370 -22.012 1.00 88.81 153 LYS A O 1
ATOM 1116 N N . LEU A 1 154 ? 8.645 6.462 -21.360 1.00 90.00 154 LEU A N 1
ATOM 1117 C CA . LEU A 1 154 ? 8.050 6.066 -20.085 1.00 90.00 154 LEU A CA 1
ATOM 1118 C C . LEU A 1 154 ? 6.786 5.233 -20.314 1.00 90.00 154 LEU A C 1
ATOM 1120 O O . LEU A 1 154 ? 6.666 4.156 -19.740 1.00 90.00 154 LEU A O 1
ATOM 1124 N N . GLU A 1 155 ? 5.880 5.684 -21.184 1.00 93.00 155 GLU A N 1
ATOM 1125 C CA . GLU A 1 155 ? 4.674 4.925 -21.527 1.00 93.00 155 GLU A CA 1
ATOM 1126 C C . GLU A 1 155 ? 5.032 3.532 -22.059 1.00 93.00 155 GLU A C 1
ATOM 1128 O O . GLU A 1 155 ? 4.491 2.528 -21.595 1.00 93.00 155 GLU A O 1
ATOM 1133 N N . GLN A 1 156 ? 5.989 3.459 -22.988 1.00 93.75 156 GLN A N 1
ATOM 1134 C CA . GLN A 1 156 ? 6.449 2.190 -23.541 1.00 93.75 156 GLN A CA 1
ATOM 1135 C C . GLN A 1 156 ? 7.081 1.283 -22.472 1.00 93.75 156 GLN A C 1
ATOM 1137 O O . GLN A 1 156 ? 6.796 0.088 -22.440 1.00 93.75 156 GLN A O 1
ATOM 1142 N N . THR A 1 157 ? 7.883 1.847 -21.563 1.00 93.12 157 THR A N 1
ATOM 1143 C CA . THR A 1 157 ? 8.483 1.125 -20.426 1.00 93.12 157 THR A CA 1
ATOM 1144 C C . THR A 1 157 ? 7.405 0.530 -19.522 1.00 93.12 157 THR A C 1
ATOM 1146 O O . THR A 1 157 ? 7.436 -0.663 -19.228 1.00 93.12 157 THR A O 1
ATOM 1149 N N . LEU A 1 158 ? 6.426 1.342 -19.110 1.00 94.94 158 LEU A N 1
ATOM 1150 C CA . LEU A 1 158 ? 5.336 0.900 -18.240 1.00 94.94 158 LEU A CA 1
ATOM 1151 C C . LEU A 1 158 ? 4.471 -0.166 -18.920 1.00 94.94 158 LEU A C 1
ATOM 1153 O O . LEU A 1 158 ? 4.047 -1.107 -18.257 1.00 94.94 158 LEU A O 1
ATOM 1157 N N . ARG A 1 159 ? 4.255 -0.062 -20.237 1.00 96.06 159 ARG A N 1
ATOM 1158 C CA . ARG A 1 159 ? 3.510 -1.061 -21.012 1.00 96.06 159 ARG A CA 1
ATOM 1159 C C . ARG A 1 159 ? 4.230 -2.408 -21.056 1.00 96.06 159 ARG A C 1
ATOM 1161 O O . ARG A 1 159 ? 3.621 -3.416 -20.730 1.00 96.06 159 ARG A O 1
ATOM 1168 N N . ILE A 1 160 ? 5.525 -2.415 -21.381 1.00 96.31 160 ILE A N 1
ATOM 1169 C CA . ILE A 1 160 ? 6.342 -3.641 -21.418 1.00 96.31 160 ILE A CA 1
ATOM 1170 C C . ILE A 1 160 ? 6.344 -4.344 -20.052 1.00 96.31 160 ILE A C 1
ATOM 1172 O O . ILE A 1 160 ? 6.245 -5.566 -19.979 1.00 96.31 160 ILE A O 1
ATOM 1176 N N . ILE A 1 161 ? 6.446 -3.576 -18.965 1.00 96.50 161 ILE A N 1
ATOM 1177 C CA . ILE A 1 161 ? 6.416 -4.116 -17.600 1.00 96.50 161 ILE A CA 1
ATOM 1178 C C . ILE A 1 161 ? 5.016 -4.617 -17.232 1.00 96.50 161 ILE A C 1
ATOM 1180 O O . ILE A 1 161 ? 4.898 -5.678 -16.632 1.00 96.50 161 ILE A O 1
ATOM 1184 N N . GLY A 1 162 ? 3.964 -3.888 -17.609 1.00 95.62 162 GLY A N 1
ATOM 1185 C CA . GLY A 1 162 ? 2.576 -4.275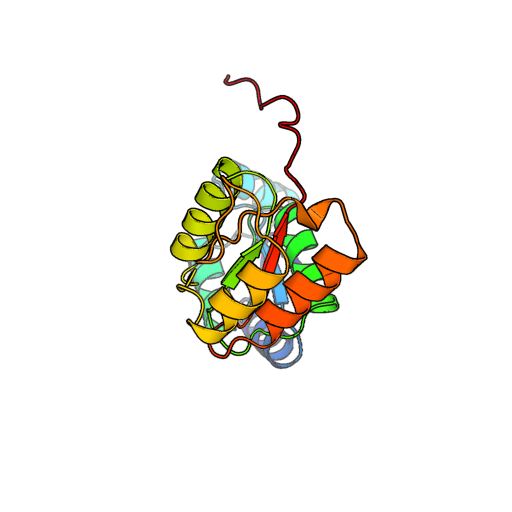 -17.346 1.00 95.62 162 GLY A CA 1
ATOM 1186 C C . GLY A 1 162 ? 2.124 -5.540 -18.083 1.00 95.62 162 GLY A C 1
ATOM 1187 O O . GLY A 1 162 ? 1.112 -6.124 -17.714 1.00 95.62 162 GLY A O 1
ATOM 1188 N N . GLU A 1 163 ? 2.867 -5.975 -19.103 1.00 96.38 163 GLU A N 1
ATOM 1189 C CA . GLU A 1 163 ? 2.657 -7.241 -19.818 1.00 96.38 163 GLU A CA 1
ATOM 1190 C C . GLU A 1 163 ? 3.462 -8.414 -19.218 1.00 96.38 163 GLU A C 1
ATOM 1192 O O . GLU A 1 163 ? 3.327 -9.552 -19.673 1.00 96.38 163 GLU A O 1
ATOM 1197 N N . ALA A 1 164 ? 4.311 -8.171 -18.211 1.00 97.25 164 ALA A N 1
ATOM 1198 C CA . ALA A 1 164 ? 5.106 -9.217 -17.577 1.00 97.25 164 ALA A CA 1
ATOM 1199 C C . ALA A 1 164 ? 4.241 -10.117 -16.678 1.00 97.25 164 ALA A C 1
ATOM 1201 O O . ALA A 1 164 ? 3.558 -9.650 -15.774 1.00 97.25 164 ALA A O 1
ATOM 1202 N N . GLU A 1 165 ? 4.328 -11.433 -16.886 1.00 95.25 165 GLU A N 1
ATOM 1203 C CA . GLU A 1 165 ? 3.484 -12.437 -16.216 1.00 95.25 165 GLU A CA 1
ATOM 1204 C C . GLU A 1 165 ? 3.651 -12.522 -14.690 1.00 95.25 165 GLU A C 1
ATOM 1206 O O . GLU A 1 165 ? 2.803 -13.090 -14.008 1.00 95.25 165 GLU A O 1
ATOM 1211 N N . ASN A 1 166 ? 4.750 -11.990 -14.153 1.00 96.94 166 ASN A N 1
ATOM 1212 C CA . ASN A 1 166 ? 5.080 -12.020 -12.730 1.00 96.94 166 ASN A CA 1
ATOM 1213 C C . ASN A 1 166 ? 4.943 -10.651 -12.044 1.00 96.94 166 ASN A C 1
ATOM 1215 O O . ASN A 1 166 ? 5.449 -10.493 -10.933 1.00 96.94 166 ASN A O 1
ATOM 1219 N N . ILE A 1 167 ? 4.318 -9.670 -12.705 1.00 97.88 167 ILE A N 1
ATOM 1220 C CA . ILE A 1 167 ? 4.097 -8.323 -12.174 1.00 97.88 167 ILE A CA 1
ATOM 1221 C C . ILE A 1 167 ? 2.597 -8.052 -12.059 1.00 97.88 167 ILE A C 1
ATOM 1223 O O . ILE A 1 167 ? 1.857 -8.093 -13.036 1.00 97.88 167 ILE A O 1
ATOM 1227 N N . ASP A 1 168 ? 2.169 -7.706 -10.851 1.00 96.81 168 ASP A N 1
ATOM 1228 C CA . ASP A 1 168 ? 0.783 -7.418 -10.486 1.00 96.81 168 ASP A CA 1
ATOM 1229 C C . ASP A 1 168 ? 0.548 -5.926 -10.205 1.00 96.81 168 ASP A C 1
ATOM 1231 O O . ASP A 1 168 ? -0.584 -5.440 -10.274 1.00 96.81 168 ASP A O 1
ATOM 1235 N N . ALA A 1 169 ? 1.613 -5.187 -9.880 1.00 96.06 169 ALA A N 1
ATOM 1236 C CA . ALA A 1 169 ? 1.588 -3.748 -9.660 1.00 96.06 169 ALA A CA 1
ATOM 1237 C C . ALA A 1 169 ? 2.892 -3.079 -10.119 1.00 96.06 169 ALA A C 1
ATOM 1239 O O . ALA A 1 169 ? 3.968 -3.676 -10.091 1.00 96.06 169 ALA A O 1
ATOM 1240 N N . ILE A 1 170 ? 2.806 -1.802 -10.497 1.00 95.56 170 ILE A N 1
ATOM 1241 C CA . ILE A 1 170 ? 3.970 -0.986 -10.852 1.00 95.56 170 ILE A CA 1
ATOM 1242 C C . ILE A 1 170 ? 4.073 0.182 -9.872 1.00 95.56 170 ILE A C 1
ATOM 1244 O O . ILE A 1 170 ? 3.161 1.003 -9.777 1.00 95.56 170 ILE A O 1
ATOM 1248 N N . LEU A 1 171 ? 5.202 0.269 -9.173 1.00 94.31 171 LEU A N 1
ATOM 1249 C CA . LEU A 1 171 ? 5.594 1.418 -8.370 1.00 94.31 171 LEU A CA 1
ATOM 1250 C C . LEU A 1 171 ? 6.510 2.303 -9.210 1.00 94.31 171 LEU A C 1
ATOM 1252 O O . LEU A 1 171 ? 7.646 1.943 -9.511 1.00 94.31 171 LEU A O 1
ATOM 1256 N N . TYR A 1 172 ? 6.010 3.475 -9.582 1.00 91.81 172 TYR A N 1
ATOM 1257 C CA . TYR A 1 172 ? 6.760 4.465 -10.344 1.00 91.81 172 TYR A CA 1
ATOM 1258 C C . TYR A 1 172 ? 7.223 5.619 -9.450 1.00 91.81 172 TYR A C 1
ATOM 1260 O O . TYR A 1 172 ? 6.427 6.165 -8.685 1.00 91.81 172 TYR A O 1
ATOM 1268 N N . HIS A 1 173 ? 8.487 6.031 -9.578 1.00 87.69 173 HIS A N 1
ATOM 1269 C CA . HIS A 1 173 ? 9.022 7.222 -8.912 1.00 87.69 173 HIS A CA 1
ATOM 1270 C C . HIS A 1 173 ? 9.863 8.087 -9.863 1.00 87.69 173 HIS A C 1
ATOM 1272 O O . HIS A 1 173 ? 10.625 7.595 -10.692 1.00 87.69 173 HIS A O 1
ATOM 1278 N N . THR A 1 174 ? 9.738 9.410 -9.739 1.00 77.94 174 THR A N 1
ATOM 1279 C CA . THR A 1 174 ? 10.413 10.402 -10.602 1.00 77.94 174 THR A CA 1
ATOM 1280 C C . THR A 1 174 ? 11.735 10.905 -10.022 1.00 77.94 174 THR A C 1
ATOM 1282 O O . THR A 1 174 ? 12.194 11.969 -10.428 1.00 77.94 174 THR A O 1
ATOM 1285 N N . SER A 1 175 ? 12.331 10.189 -9.060 1.00 65.56 175 SER A N 1
ATOM 1286 C CA . SER A 1 175 ? 13.254 10.713 -8.039 1.00 65.56 175 SER A CA 1
ATOM 1287 C C . SER A 1 175 ? 12.566 11.709 -7.089 1.00 65.56 175 SER A C 1
ATOM 1289 O O . SER A 1 175 ? 11.981 12.710 -7.506 1.00 65.56 175 SER A O 1
ATOM 1291 N N . PHE A 1 176 ? 12.595 11.431 -5.783 1.00 56.19 176 PHE A N 1
ATOM 1292 C CA . PHE A 1 176 ? 12.154 12.400 -4.782 1.00 56.19 176 PHE A CA 1
ATOM 1293 C C . PHE A 1 176 ? 13.311 13.362 -4.515 1.00 56.19 176 PHE A C 1
ATOM 1295 O O . PHE A 1 176 ? 14.390 12.946 -4.092 1.00 56.19 176 PHE A O 1
ATOM 1302 N N . SER A 1 177 ? 13.102 14.667 -4.707 1.00 45.19 177 SER A N 1
ATOM 1303 C CA . SER A 1 177 ? 13.965 15.643 -4.044 1.00 45.19 177 SER A CA 1
ATOM 1304 C C . SER A 1 177 ? 13.920 15.333 -2.551 1.00 45.19 177 SER A C 1
ATOM 1306 O O . SER A 1 177 ? 12.826 15.258 -1.987 1.00 45.19 177 SER A O 1
ATOM 1308 N N . TRP A 1 178 ? 15.074 15.154 -1.912 1.00 40.44 178 TRP A N 1
ATOM 1309 C CA . TRP A 1 178 ? 15.160 15.073 -0.459 1.00 40.44 178 TRP A CA 1
ATOM 1310 C C . TRP A 1 178 ? 14.684 16.418 0.110 1.00 40.44 178 TRP A C 1
ATOM 1312 O O . TRP A 1 178 ? 15.447 17.374 0.257 1.00 40.44 178 TRP A O 1
ATOM 1322 N N . GLY A 1 179 ? 13.377 16.535 0.341 1.00 37.25 179 GLY A N 1
ATOM 1323 C CA . GLY A 1 179 ? 12.785 17.645 1.060 1.00 37.25 179 GLY A CA 1
ATOM 1324 C C . GLY A 1 179 ? 13.375 17.608 2.456 1.00 37.25 179 GLY A C 1
ATOM 1325 O O . GLY A 1 179 ? 13.182 16.622 3.159 1.00 37.25 179 GLY A O 1
ATOM 1326 N N . ARG A 1 180 ? 14.163 18.642 2.785 1.00 37.38 180 ARG A N 1
ATOM 1327 C CA . ARG A 1 180 ? 14.810 18.909 4.079 1.00 37.38 180 ARG A CA 1
ATOM 1328 C C . ARG A 1 180 ? 14.351 17.950 5.170 1.00 37.38 180 ARG A C 1
ATOM 1330 O O . ARG A 1 180 ? 13.251 18.099 5.701 1.00 37.38 180 ARG A O 1
ATOM 1337 N N . GLY A 1 181 ? 15.230 17.005 5.490 1.00 36.06 181 GLY A N 1
ATOM 1338 C CA . GLY A 1 181 ? 15.050 16.078 6.583 1.00 36.06 181 GLY A CA 1
ATOM 1339 C C . GLY A 1 181 ? 14.461 16.766 7.801 1.00 36.06 181 GLY A C 1
ATOM 1340 O O . GLY A 1 181 ? 14.857 17.873 8.186 1.00 36.06 181 GLY A O 1
ATOM 1341 N N . ARG A 1 182 ? 13.523 16.052 8.422 1.00 37.84 182 ARG A N 1
ATOM 1342 C CA . ARG A 1 182 ? 13.378 16.062 9.871 1.00 37.84 182 ARG A CA 1
ATOM 1343 C C . ARG A 1 182 ? 14.774 16.238 10.461 1.00 37.84 182 ARG A C 1
ATOM 1345 O O . ARG A 1 182 ? 15.607 15.341 10.356 1.00 37.84 182 ARG A O 1
ATOM 1352 N N . ARG A 1 183 ? 15.038 17.422 11.019 1.00 36.06 183 ARG A N 1
ATOM 1353 C CA . ARG A 1 183 ? 16.150 17.587 11.944 1.00 36.06 183 ARG A CA 1
ATOM 1354 C C . ARG A 1 183 ? 15.941 16.505 12.993 1.00 36.06 183 ARG A C 1
ATOM 1356 O O . ARG A 1 183 ? 14.895 16.483 13.641 1.00 36.06 183 ARG A O 1
ATOM 1363 N N . SER A 1 184 ? 16.896 15.590 13.073 1.00 39.38 184 SER A N 1
ATOM 1364 C CA . SER A 1 184 ? 17.176 14.857 14.296 1.00 39.38 184 SER A CA 1
ATOM 1365 C C . SER A 1 184 ? 17.022 15.830 15.465 1.00 39.38 184 SER A C 1
ATOM 1367 O O . SER A 1 184 ? 17.661 16.889 15.460 1.00 39.38 184 SER A O 1
ATOM 1369 N N . MET A 1 185 ? 16.109 15.519 16.386 1.00 34.91 185 MET A N 1
ATOM 1370 C CA . MET A 1 185 ? 16.227 16.044 17.744 1.00 34.91 185 MET A CA 1
ATOM 1371 C C . MET A 1 185 ? 17.485 15.466 18.377 1.00 34.91 185 MET A C 1
ATOM 1373 O O . MET A 1 185 ? 17.796 14.294 18.060 1.00 34.91 185 MET A O 1
#

Radius of gyration: 21.12 Å; Cα contacts (8 Å, |Δi|>4): 270; chains: 1; bounding box: 48×31×56 Å

Sequence (185 aa):
VICAYIEGVKDGRRFFQAMREAARAKPVVVLKGGRTAAGTRAVMSHTASLAGSLDVFDSLCRQVNAVRVNSVEEMADLAVAFRYMSAPAGPGVAVVGGGGGFSVFAADEIDDAGLNCPVLPQNTQRALSEINPVAGTSVRNPVDTIAIFEPPKLEQTLRIIGEAENIDAILYHTSFSWGRGRRSM

Mean predicted aligned error: 6.69 Å